Protein AF-A0A2G4J441-F1 (afdb_monomer_lite)

Foldseek 3Di:
DQDPLVDDDPD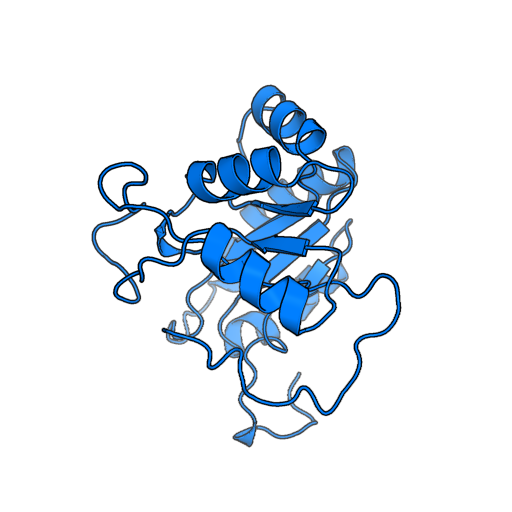AADPQAEDADDEADDDCVVQPWPDPPDPDDDDHHHLVRVVSVCVSNVHQAYEYEDDCRRPQPCPRVLVSLVVSAQVRYAYEGADFLPPDPVVVVVNVNSHYAYYEPDDDLPDPDDPCVLVVCLVRVQSRLVVSLVSVHEYEYDYHLVSLVVCVVVQVVRPHDYHYPPVSNDDCVVDPPRD

pLDDT: mean 94.72, std 6.45, range [50.72, 98.94]

Radius of gyration: 17.4 Å; chains: 1; bounding box: 47×40×41 Å

Sequence (191 aa):
MSFDLNEKVVFTAPANACDAHFHVFGPADKYPYGSDQLRYAPPLAPLSDYLQLAKHLGLTRYVFVQPSAYGRDNSCMLDAMREVGIKQSRGIVDIDEDAPDSLLAEMDKLGVRGVRINYSPIHPYEPGLAKKMQPRIERIAARCKELGWHLDFLLPGWLTTEMIPLMKTLPVPFSMAHMGMNLAKDGPDAP

Secondary structure (DSSP, 8-state):
----TTS--SSPPPTT-EEEEE--B--TTTS--S-SS-SS-PPPB-HHHHHHHHHHHT--EEEEE--GGGTT--HHHHHHHHHH-TTTEEEEE---TT--HHHHHHHHHTTEEEEEEE--TTPPP-TTHHHHHHHHHHHHHHHHHHHT-EEEEE--HHHHHHHHHHHTT-SS-EEEGGGGG--GGG-TT--

Structure (mmCIF, N/CA/C/O backbone):
data_AF-A0A2G4J441-F1
#
_entry.id   AF-A0A2G4J441-F1
#
loop_
_atom_site.group_PDB
_atom_site.id
_atom_site.type_symbol
_atom_site.label_atom_id
_atom_site.label_alt_id
_atom_site.label_comp_id
_atom_site.label_asym_id
_atom_site.label_entity_id
_atom_site.label_seq_id
_atom_site.pdbx_PDB_ins_code
_atom_site.Cartn_x
_atom_site.Cartn_y
_atom_site.Cartn_z
_atom_site.occupancy
_atom_site.B_iso_or_equiv
_atom_site.auth_seq_id
_atom_site.auth_comp_id
_atom_site.auth_asym_id
_atom_site.auth_atom_id
_atom_site.pdbx_PDB_model_num
ATOM 1 N N . MET A 1 1 ? -20.907 1.242 -3.535 1.00 50.72 1 MET A N 1
ATOM 2 C CA . MET A 1 1 ? -21.430 -0.143 -3.569 1.00 50.72 1 MET A CA 1
ATOM 3 C C . MET A 1 1 ? -22.046 -0.410 -2.210 1.00 50.72 1 MET A C 1
ATOM 5 O O . MET A 1 1 ? -21.358 -0.183 -1.228 1.00 50.72 1 MET A O 1
ATOM 9 N N . SER A 1 2 ? -23.315 -0.809 -2.131 1.00 58.84 2 SER A N 1
ATOM 10 C CA . SER A 1 2 ? -23.920 -1.259 -0.872 1.00 58.84 2 SER A CA 1
ATOM 11 C C . SER A 1 2 ? -23.731 -2.769 -0.763 1.00 58.84 2 SER A C 1
ATOM 13 O O . SER A 1 2 ? -24.208 -3.500 -1.630 1.00 58.84 2 SER A O 1
ATOM 15 N N . PHE A 1 3 ? -23.017 -3.233 0.258 1.00 71.38 3 PHE A N 1
ATOM 16 C CA . PHE A 1 3 ? -22.965 -4.655 0.592 1.00 71.38 3 PHE A CA 1
ATOM 17 C C . PHE A 1 3 ? -24.300 -5.053 1.230 1.00 71.38 3 PHE A C 1
ATOM 19 O O . PHE A 1 3 ? -24.814 -4.306 2.067 1.00 71.38 3 PHE A O 1
ATOM 26 N N . ASP A 1 4 ? -24.873 -6.196 0.845 1.00 81.44 4 ASP A N 1
ATOM 27 C CA . ASP A 1 4 ? -26.051 -6.717 1.539 1.00 81.44 4 ASP A CA 1
ATOM 28 C C . ASP A 1 4 ? -25.613 -7.357 2.857 1.00 81.44 4 ASP A C 1
ATOM 30 O O . ASP A 1 4 ? -25.261 -8.530 2.926 1.00 81.44 4 ASP A O 1
ATOM 34 N N . LEU A 1 5 ? -25.625 -6.562 3.926 1.00 84.94 5 LEU A N 1
ATOM 35 C CA . LEU A 1 5 ? -25.271 -7.022 5.270 1.00 84.94 5 LEU A CA 1
ATOM 36 C C . LEU A 1 5 ? -26.294 -8.017 5.857 1.00 84.94 5 LEU A C 1
ATOM 38 O O . LEU A 1 5 ? -26.085 -8.501 6.971 1.00 84.94 5 LEU A O 1
ATOM 42 N N . ASN A 1 6 ? -27.387 -8.319 5.141 1.00 86.44 6 ASN A N 1
ATOM 43 C CA . ASN A 1 6 ? -28.323 -9.384 5.500 1.00 86.44 6 ASN A CA 1
ATOM 44 C C . ASN A 1 6 ? -27.925 -10.743 4.909 1.00 86.44 6 ASN A C 1
ATOM 46 O O . ASN A 1 6 ? -28.481 -11.764 5.325 1.00 86.44 6 ASN A O 1
ATOM 50 N N . GLU A 1 7 ? -26.988 -10.781 3.956 1.00 88.38 7 GLU A N 1
ATOM 51 C CA . GLU A 1 7 ? -26.492 -12.039 3.414 1.00 88.38 7 GLU A CA 1
ATOM 52 C C . GLU A 1 7 ? -25.785 -12.839 4.515 1.00 88.38 7 GLU A C 1
ATOM 54 O O . GLU A 1 7 ? -25.049 -12.313 5.351 1.00 88.38 7 GLU A O 1
ATOM 59 N N . LYS A 1 8 ? -26.034 -14.148 4.564 1.00 87.00 8 LYS A N 1
ATOM 60 C CA . LYS A 1 8 ? -25.433 -14.996 5.588 1.00 87.00 8 LYS A CA 1
ATOM 61 C C . LYS A 1 8 ? -23.980 -15.293 5.228 1.00 87.00 8 LYS A C 1
ATOM 63 O O . LYS A 1 8 ? -23.717 -16.008 4.264 1.00 87.00 8 LYS A O 1
ATOM 68 N N . VAL A 1 9 ? -23.047 -14.880 6.083 1.00 88.88 9 VAL A N 1
ATOM 69 C CA . VAL A 1 9 ? -21.651 -15.325 6.003 1.00 88.88 9 VAL A CA 1
ATOM 70 C C . VAL A 1 9 ? -21.574 -16.833 6.262 1.00 88.88 9 VAL A C 1
ATOM 72 O O . VAL A 1 9 ? -21.849 -17.312 7.363 1.00 88.88 9 VAL A O 1
ATOM 75 N N . VAL A 1 10 ? -21.217 -17.598 5.229 1.00 92.44 10 VAL A N 1
ATOM 76 C CA . VAL A 1 10 ? -21.090 -19.066 5.303 1.00 92.44 10 VAL A CA 1
ATOM 77 C C . VAL A 1 10 ? -19.734 -19.528 5.842 1.00 92.44 10 VAL A C 1
ATOM 79 O O . VAL A 1 10 ? -19.619 -20.656 6.316 1.00 92.44 10 VAL A O 1
ATOM 82 N N . PHE A 1 11 ? -18.720 -18.659 5.795 1.00 92.12 11 PHE A N 1
ATOM 83 C CA . PHE A 1 11 ? -17.376 -18.916 6.306 1.00 92.12 11 PHE A CA 1
ATOM 84 C C . PHE A 1 11 ? -17.062 -17.991 7.482 1.00 92.12 11 PHE A C 1
ATOM 86 O O . PHE A 1 11 ? -16.882 -16.789 7.309 1.00 92.12 11 PHE A O 1
ATOM 93 N N . THR A 1 12 ? -16.957 -18.553 8.682 1.00 90.06 12 THR A N 1
ATOM 94 C CA . THR A 1 12 ? -16.556 -17.788 9.864 1.00 90.06 12 THR A CA 1
ATOM 95 C C . THR A 1 12 ? -15.059 -17.507 9.816 1.00 90.06 12 THR A C 1
ATOM 97 O O . THR A 1 12 ? -14.253 -18.437 9.885 1.00 90.06 12 THR A O 1
ATOM 100 N N . ALA A 1 13 ? -14.680 -16.230 9.742 1.00 94.75 13 ALA A N 1
ATOM 101 C CA . ALA A 1 13 ? -13.282 -15.841 9.835 1.00 94.75 13 ALA A CA 1
ATOM 102 C C . ALA A 1 13 ? -12.672 -16.309 11.173 1.00 94.75 13 ALA A C 1
ATOM 104 O O . ALA A 1 13 ? -13.327 -16.232 12.219 1.00 94.75 13 ALA A O 1
ATOM 105 N N . PRO A 1 14 ? -11.424 -16.809 11.173 1.00 96.38 14 PRO A N 1
ATOM 106 C CA . PRO A 1 14 ? -10.763 -17.217 12.405 1.00 96.38 14 PRO A CA 1
ATOM 107 C C . PRO A 1 14 ? -10.526 -16.014 13.327 1.00 96.38 14 PRO A C 1
ATOM 109 O O . PRO A 1 14 ? -10.440 -14.867 12.885 1.00 96.38 14 PRO A O 1
ATOM 112 N N . ALA A 1 15 ? -10.353 -16.280 14.623 1.00 95.69 15 ALA A N 1
ATOM 113 C CA . ALA A 1 15 ? -9.977 -15.240 15.575 1.00 95.69 15 ALA A CA 1
ATOM 114 C C . ALA A 1 15 ? -8.707 -14.505 15.109 1.00 95.69 15 ALA A C 1
ATOM 116 O O . ALA A 1 15 ? -7.744 -15.125 14.656 1.00 95.69 15 ALA A O 1
ATOM 117 N N . ASN A 1 16 ? -8.699 -13.179 15.257 1.00 95.56 16 ASN A N 1
ATOM 118 C CA . ASN A 1 16 ? -7.630 -12.295 14.785 1.00 95.56 16 ASN A CA 1
ATOM 119 C C . ASN A 1 16 ? -7.447 -12.262 13.254 1.00 95.56 16 ASN A C 1
ATOM 121 O O . ASN A 1 16 ? -6.352 -11.924 12.787 1.00 95.56 16 ASN A O 1
ATOM 125 N N . ALA A 1 17 ? -8.473 -12.589 12.460 1.00 98.00 17 ALA A N 1
ATOM 126 C CA . ALA A 1 17 ? -8.420 -12.449 11.008 1.00 98.00 17 ALA A CA 1
ATOM 127 C C . ALA A 1 17 ? -8.042 -11.019 10.588 1.00 98.00 17 ALA A C 1
ATOM 129 O O . ALA A 1 17 ? -8.461 -10.031 11.201 1.00 98.00 17 ALA A O 1
ATOM 130 N N . CYS A 1 18 ? -7.209 -10.933 9.552 1.00 98.31 18 CYS A N 1
ATOM 131 C CA . CYS A 1 18 ? -6.723 -9.680 8.998 1.00 98.31 18 CYS A CA 1
ATOM 132 C C . CYS A 1 18 ? -7.205 -9.546 7.562 1.00 98.31 18 CYS A C 1
ATOM 134 O O . CYS A 1 18 ? -6.937 -10.434 6.753 1.00 98.31 18 CYS A O 1
ATOM 136 N N . ASP A 1 19 ? -7.834 -8.423 7.243 1.00 98.38 19 ASP A N 1
ATOM 137 C CA . ASP A 1 19 ? -7.869 -7.960 5.866 1.00 98.38 19 ASP A CA 1
ATOM 138 C C . ASP A 1 19 ? -6.528 -7.295 5.566 1.00 98.38 19 ASP A C 1
ATOM 140 O O . ASP A 1 19 ? -6.147 -6.316 6.212 1.00 98.38 19 ASP A O 1
ATOM 144 N N . ALA A 1 20 ? -5.769 -7.881 4.649 1.00 98.25 20 ALA A N 1
ATOM 145 C CA . ALA A 1 20 ? -4.431 -7.418 4.318 1.00 98.25 20 ALA A CA 1
ATOM 146 C C . ALA A 1 20 ? -4.406 -6.449 3.123 1.00 98.25 20 ALA A C 1
ATOM 148 O O . ALA A 1 20 ? -3.320 -6.012 2.739 1.00 98.25 20 ALA A O 1
ATOM 149 N N . HIS A 1 21 ? -5.555 -6.138 2.508 1.00 98.44 21 HIS A N 1
ATOM 150 C CA . HIS A 1 21 ? -5.579 -5.268 1.338 1.00 98.44 21 HIS A CA 1
ATOM 151 C C . HIS A 1 21 ? -6.944 -4.620 1.094 1.00 98.44 21 HIS A C 1
ATOM 153 O O . HIS A 1 21 ? -7.820 -5.197 0.453 1.00 98.44 21 HIS A O 1
ATOM 159 N N . PHE A 1 22 ? -7.076 -3.356 1.485 1.00 98.19 22 PHE A N 1
ATOM 160 C CA . PHE A 1 22 ? -8.215 -2.528 1.101 1.00 98.19 22 PHE A CA 1
ATOM 161 C C . PHE A 1 22 ? -7.819 -1.054 0.984 1.00 98.19 22 PHE A C 1
ATOM 163 O O . PHE A 1 22 ? -6.723 -0.631 1.372 1.00 98.19 22 PHE A O 1
ATOM 170 N N . HIS A 1 23 ? -8.739 -0.270 0.431 1.00 97.88 23 HIS A N 1
ATOM 171 C CA . HIS A 1 23 ? -8.598 1.165 0.236 1.00 97.88 23 HIS A CA 1
ATOM 172 C C . HIS A 1 23 ? -9.785 1.881 0.873 1.00 97.88 23 HIS A C 1
ATOM 174 O O . HIS A 1 23 ? -10.906 1.373 0.854 1.00 97.88 23 HIS A O 1
ATOM 180 N N . VAL A 1 24 ? -9.539 3.083 1.379 1.00 97.81 24 VAL A N 1
ATOM 181 C CA . VAL A 1 24 ? -10.589 4.036 1.740 1.00 97.81 24 VAL A CA 1
ATOM 182 C C . VAL A 1 24 ? -10.569 5.182 0.743 1.00 97.81 24 VAL A C 1
ATOM 184 O O . VAL A 1 24 ? -9.503 5.589 0.280 1.00 97.81 24 VAL A O 1
ATOM 187 N N . PHE A 1 25 ? -11.749 5.692 0.417 1.00 97.44 25 PHE A N 1
ATOM 188 C CA . PHE A 1 25 ? -11.907 6.868 -0.423 1.00 97.44 25 PHE A CA 1
ATOM 189 C C . PHE A 1 25 ? -12.859 7.838 0.262 1.00 97.44 25 PHE A C 1
ATOM 191 O O . PHE A 1 25 ? -14.043 7.547 0.445 1.00 97.44 25 PHE A O 1
ATOM 198 N N . GLY A 1 26 ? -12.327 8.980 0.681 1.00 95.31 26 GLY A N 1
ATOM 199 C CA . GLY A 1 26 ? -13.110 10.015 1.336 1.00 95.31 26 GLY A CA 1
ATOM 200 C C . GLY A 1 26 ? -13.753 11.001 0.353 1.00 95.31 26 GLY A C 1
ATOM 201 O O . GLY A 1 26 ? -13.592 10.874 -0.864 1.00 95.31 26 GLY A O 1
ATOM 202 N N . PRO A 1 27 ? -14.476 12.002 0.881 1.00 94.25 27 PRO A N 1
ATOM 203 C CA . PRO A 1 27 ? -15.073 13.073 0.086 1.00 94.25 27 PRO A CA 1
ATOM 204 C C . PRO A 1 27 ? -14.027 13.827 -0.750 1.00 94.25 27 PRO A C 1
ATOM 206 O O . PRO A 1 27 ? -12.953 14.160 -0.246 1.00 94.25 27 PRO A O 1
ATOM 209 N N . ALA A 1 28 ? -14.336 14.093 -2.023 1.00 90.25 28 ALA A N 1
ATOM 210 C CA . ALA A 1 28 ? -13.393 14.688 -2.980 1.00 90.25 28 ALA A CA 1
ATOM 211 C C . ALA A 1 28 ? -13.019 16.149 -2.658 1.00 90.25 28 ALA A C 1
ATOM 213 O O . ALA A 1 28 ? -11.960 16.617 -3.061 1.00 90.25 28 ALA A O 1
ATOM 214 N N . ASP A 1 29 ? -13.871 16.861 -1.920 1.00 91.88 29 ASP A N 1
ATOM 215 C CA . ASP A 1 29 ? -13.617 18.210 -1.404 1.00 91.88 29 ASP A CA 1
ATOM 216 C C . ASP A 1 29 ? -12.602 18.225 -0.250 1.00 91.88 29 ASP A C 1
ATOM 218 O O . ASP A 1 29 ? -11.907 19.220 -0.054 1.00 91.88 29 ASP A O 1
ATOM 222 N N . LYS A 1 30 ? -12.490 17.118 0.495 1.00 95.81 30 LYS A N 1
ATOM 223 C CA . LYS A 1 30 ? -11.513 16.951 1.577 1.00 95.81 30 LYS A CA 1
ATOM 224 C C . LYS A 1 30 ? -10.211 16.303 1.103 1.00 95.81 30 LYS A C 1
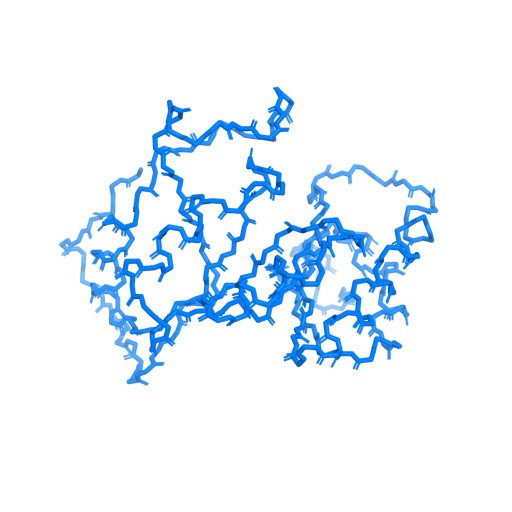ATOM 226 O O . LYS A 1 30 ? -9.143 16.674 1.582 1.00 95.81 30 LYS A O 1
ATOM 231 N N . TYR A 1 31 ? -10.302 15.330 0.200 1.00 95.75 31 TYR A N 1
ATOM 232 C CA . TYR A 1 31 ? -9.165 14.547 -0.282 1.00 95.75 31 TYR A CA 1
ATOM 233 C C . TYR A 1 31 ? -9.039 14.694 -1.802 1.00 95.75 31 TYR A C 1
ATOM 235 O O . TYR A 1 31 ? -9.657 13.919 -2.542 1.00 95.75 31 TYR A O 1
ATOM 243 N N . PRO A 1 32 ? -8.277 15.695 -2.282 1.00 91.69 32 PRO A N 1
ATOM 244 C CA . PRO A 1 32 ? -8.095 15.919 -3.707 1.00 91.69 32 PRO A CA 1
ATOM 245 C C . PRO A 1 32 ? -7.311 14.770 -4.345 1.00 91.69 32 PRO A C 1
ATOM 247 O O . PRO A 1 32 ? -6.472 14.121 -3.718 1.00 91.69 32 PRO A O 1
ATOM 250 N N . TYR A 1 33 ? -7.578 14.512 -5.620 1.00 91.94 33 TYR A N 1
ATOM 251 C CA . TYR A 1 33 ? -6.864 13.484 -6.362 1.00 91.94 33 TYR A CA 1
ATOM 252 C C . TYR A 1 33 ? -5.451 13.936 -6.739 1.00 91.94 33 TYR A C 1
ATOM 254 O O . TYR A 1 33 ? -5.201 15.114 -6.981 1.00 91.94 33 TYR A O 1
ATOM 262 N N . GLY A 1 34 ? -4.523 12.983 -6.829 1.00 87.25 34 GLY A N 1
ATOM 263 C CA . GLY A 1 34 ? -3.110 13.266 -7.101 1.00 87.25 34 GLY A CA 1
ATOM 264 C C . GLY A 1 34 ? -2.804 13.628 -8.559 1.00 87.25 34 GLY A C 1
ATOM 265 O O . GLY A 1 34 ? -1.676 14.003 -8.872 1.00 87.25 34 GLY A O 1
ATOM 266 N N . SER A 1 35 ? -3.769 13.470 -9.469 1.00 86.19 35 SER A N 1
ATOM 267 C CA . SER A 1 35 ? -3.645 13.804 -10.890 1.00 86.19 35 SER A CA 1
ATOM 268 C C . SER A 1 35 ? -5.021 13.926 -11.546 1.00 86.19 35 SER A C 1
ATOM 270 O O . SER A 1 35 ? -5.947 13.209 -11.168 1.00 86.19 35 SER A O 1
ATOM 272 N N . ASP A 1 36 ? -5.117 14.745 -12.595 1.00 79.19 36 ASP A N 1
ATOM 273 C CA . ASP A 1 36 ? -6.291 14.805 -13.477 1.00 79.19 36 ASP A CA 1
ATOM 274 C C . ASP A 1 36 ? -6.428 13.550 -14.364 1.00 79.19 36 ASP A C 1
ATOM 276 O O . ASP A 1 36 ? -7.509 13.238 -14.862 1.00 79.19 36 ASP A O 1
ATOM 280 N N . GLN A 1 37 ? -5.338 12.796 -14.563 1.00 81.19 37 GLN A N 1
ATOM 281 C CA . GLN A 1 37 ? -5.315 11.575 -15.377 1.00 81.19 37 GLN A CA 1
ATOM 282 C C . GLN A 1 37 ? -5.572 10.338 -14.513 1.00 81.19 37 GLN A C 1
ATOM 284 O O . GLN A 1 37 ? -4.680 9.535 -14.222 1.00 81.19 37 GLN A O 1
ATOM 289 N N . LEU A 1 38 ? -6.819 10.187 -14.080 1.00 83.06 38 LEU A N 1
ATOM 290 C CA . LEU A 1 38 ? -7.228 9.056 -13.256 1.00 83.06 38 LEU A CA 1
ATOM 291 C C . LEU A 1 38 ? -7.407 7.783 -14.083 1.00 83.06 38 LEU A C 1
ATOM 293 O O . LEU A 1 38 ? -8.000 7.789 -15.159 1.00 83.06 38 LEU A O 1
ATOM 297 N N . ARG A 1 39 ? -6.945 6.652 -13.534 1.00 82.62 39 ARG A N 1
ATOM 298 C CA . ARG A 1 39 ? -7.156 5.320 -14.133 1.00 82.62 39 ARG A CA 1
ATOM 299 C C . ARG A 1 39 ? -8.629 4.886 -14.096 1.00 82.62 39 ARG A C 1
ATOM 301 O O . ARG A 1 39 ? -9.033 4.036 -14.879 1.00 82.62 39 ARG A O 1
ATOM 308 N N . TYR A 1 40 ? -9.398 5.412 -13.146 1.00 83.81 40 TYR A N 1
ATOM 309 C CA . TYR A 1 40 ? -10.812 5.118 -12.906 1.00 83.81 40 TYR A CA 1
ATOM 310 C C . TYR A 1 40 ? -11.445 6.278 -12.132 1.00 83.81 40 TYR A C 1
ATOM 312 O O . TYR A 1 40 ? -10.727 7.041 -11.491 1.00 83.81 40 TYR A O 1
ATOM 320 N N . ALA A 1 41 ? -12.775 6.386 -12.149 1.00 87.06 41 ALA A N 1
ATOM 321 C CA . ALA A 1 41 ? -13.504 7.316 -11.287 1.00 87.06 41 ALA A CA 1
ATOM 322 C C . ALA A 1 41 ? -13.467 6.812 -9.828 1.00 87.06 41 ALA A C 1
ATOM 324 O O . ALA A 1 41 ? -14.042 5.750 -9.559 1.00 87.06 41 ALA A O 1
ATOM 325 N N . PRO A 1 42 ? -12.786 7.500 -8.888 1.00 90.00 42 PRO A N 1
ATOM 326 C CA . PRO A 1 42 ? -12.688 7.032 -7.511 1.00 90.00 42 PRO A CA 1
ATOM 327 C C . PRO A 1 42 ? -14.069 7.058 -6.841 1.00 90.00 42 PRO A C 1
ATOM 329 O O . PRO A 1 42 ? -14.764 8.073 -6.931 1.00 90.00 42 PRO A O 1
ATOM 332 N N . PRO A 1 43 ? -14.504 5.965 -6.191 1.00 92.00 43 PRO A N 1
ATOM 333 C CA . PRO A 1 43 ? -15.791 5.941 -5.508 1.00 92.00 43 PRO A CA 1
ATOM 334 C C . PRO A 1 43 ? -15.732 6.773 -4.221 1.00 92.00 43 PRO A C 1
ATOM 336 O O . PRO A 1 43 ? -14.657 7.005 -3.682 1.00 92.00 43 PRO A O 1
ATOM 339 N N . LEU A 1 44 ? -16.888 7.141 -3.666 1.00 93.81 44 LEU A N 1
ATOM 340 C CA . LEU A 1 44 ? -16.975 7.442 -2.236 1.00 93.81 44 LEU A CA 1
ATOM 341 C C . LEU A 1 44 ? -17.063 6.107 -1.483 1.00 93.81 44 LEU A C 1
ATOM 343 O O . LEU A 1 44 ? -18.008 5.344 -1.691 1.00 93.81 44 LEU A O 1
ATOM 347 N N . ALA A 1 45 ? -16.063 5.810 -0.656 1.00 95.62 45 ALA A N 1
ATOM 348 C CA . ALA A 1 45 ? -15.956 4.574 0.118 1.00 95.62 45 ALA A CA 1
ATOM 349 C C . ALA A 1 45 ? -15.335 4.884 1.494 1.00 95.62 45 ALA A C 1
ATOM 351 O O . ALA A 1 45 ? -14.136 4.659 1.708 1.00 95.62 45 ALA A O 1
ATOM 352 N N . PRO A 1 46 ? -16.119 5.474 2.413 1.00 95.62 46 PRO A N 1
ATOM 353 C CA . PRO A 1 46 ? -15.626 5.907 3.710 1.00 95.62 46 PRO A CA 1
ATOM 354 C C . PRO A 1 46 ? -15.277 4.712 4.604 1.00 95.62 46 PRO A C 1
ATOM 356 O O . PRO A 1 46 ? -15.824 3.616 4.467 1.00 95.62 46 PRO A O 1
ATOM 359 N N . LEU A 1 47 ? -14.402 4.948 5.586 1.00 97.56 47 LEU A N 1
ATOM 360 C CA . LEU A 1 47 ? -14.010 3.943 6.579 1.00 97.56 47 LEU A CA 1
ATOM 361 C C . LEU A 1 47 ? -15.221 3.315 7.291 1.00 97.56 47 LEU A C 1
ATOM 363 O O . LEU A 1 47 ? -15.223 2.113 7.546 1.00 97.56 47 LEU A O 1
ATOM 367 N N . SER A 1 48 ? -16.261 4.100 7.582 1.00 97.00 48 SER A N 1
ATOM 368 C CA . SER A 1 48 ? -17.482 3.630 8.249 1.00 97.00 48 SER A CA 1
ATOM 369 C C . SER A 1 48 ? -18.168 2.480 7.514 1.00 97.00 48 SER A C 1
ATOM 371 O O . SER A 1 48 ? -18.692 1.564 8.150 1.00 97.00 48 SER A O 1
ATOM 373 N N . ASP A 1 49 ? -18.168 2.511 6.183 1.00 95.81 49 ASP A N 1
ATOM 374 C CA . ASP A 1 49 ? -18.803 1.481 5.361 1.00 95.81 49 ASP A CA 1
ATOM 375 C C . ASP A 1 49 ? -17.960 0.208 5.394 1.00 95.81 49 ASP A C 1
ATOM 377 O O . ASP A 1 49 ? -18.479 -0.895 5.583 1.00 95.81 49 ASP A O 1
ATOM 381 N N . TYR A 1 50 ? -16.638 0.369 5.309 1.00 96.94 50 TYR A N 1
ATOM 382 C CA . TYR A 1 50 ? -15.701 -0.738 5.439 1.00 96.94 50 TYR A CA 1
ATOM 383 C C . TYR A 1 50 ? -15.783 -1.411 6.816 1.00 96.94 50 TYR A C 1
ATOM 385 O O . TYR A 1 50 ? -15.835 -2.633 6.889 1.00 96.94 50 TYR A O 1
ATOM 393 N N . LEU A 1 51 ? -15.853 -0.654 7.916 1.00 97.25 51 LEU A N 1
ATOM 394 C CA . LEU A 1 51 ? -15.926 -1.228 9.265 1.00 97.25 51 LEU A CA 1
ATOM 395 C C . LEU A 1 51 ? -17.216 -2.028 9.501 1.00 97.25 51 LEU A C 1
ATOM 397 O O . LEU A 1 51 ? -17.195 -3.020 10.232 1.00 97.25 51 LEU A O 1
ATOM 401 N N . GLN A 1 52 ? -18.328 -1.643 8.866 1.00 96.31 52 GLN A N 1
ATOM 402 C CA . GLN A 1 52 ? -19.562 -2.434 8.889 1.00 96.31 52 GLN A CA 1
ATOM 403 C C . GLN A 1 52 ? -19.373 -3.779 8.179 1.00 96.31 52 GLN A C 1
ATOM 405 O O . GLN A 1 52 ? -19.729 -4.819 8.740 1.00 96.31 52 GLN A O 1
ATOM 410 N N . LEU A 1 53 ? -18.751 -3.769 6.996 1.00 94.88 53 LEU A N 1
ATOM 411 C CA . LEU A 1 53 ? -18.411 -4.984 6.257 1.00 94.88 53 LEU A CA 1
ATOM 412 C C . LEU A 1 53 ? -17.423 -5.864 7.036 1.00 94.88 53 LEU A C 1
ATOM 414 O O . LEU A 1 53 ? -17.666 -7.053 7.218 1.00 94.88 53 LEU A O 1
ATOM 418 N N . ALA A 1 54 ? -16.335 -5.288 7.543 1.00 96.00 54 ALA A N 1
ATOM 419 C CA . ALA A 1 54 ? -15.325 -5.996 8.319 1.00 96.00 54 ALA A CA 1
ATOM 420 C C . ALA A 1 54 ? -15.930 -6.688 9.545 1.00 96.00 54 ALA A C 1
ATOM 422 O O . ALA A 1 54 ? -15.666 -7.867 9.783 1.00 96.00 54 ALA A O 1
ATOM 423 N N . LYS A 1 55 ? -16.801 -5.989 10.285 1.00 95.00 55 LYS A N 1
ATOM 424 C CA . LYS A 1 55 ? -17.534 -6.560 11.421 1.00 95.00 55 LYS A CA 1
ATOM 425 C C . LYS A 1 55 ? -18.425 -7.721 10.989 1.00 95.00 55 LYS A C 1
ATOM 427 O O . LYS A 1 55 ? -18.441 -8.746 11.664 1.00 95.00 55 LYS A O 1
ATOM 432 N N . HIS A 1 56 ? -19.157 -7.559 9.890 1.00 94.38 56 HIS A N 1
ATOM 433 C CA . HIS A 1 56 ? -20.018 -8.604 9.342 1.00 94.38 56 HIS A CA 1
ATOM 434 C C . HIS A 1 56 ? -19.212 -9.856 8.953 1.00 94.38 56 HIS A C 1
ATOM 436 O O . HIS A 1 56 ? -19.628 -10.970 9.255 1.00 94.38 56 HIS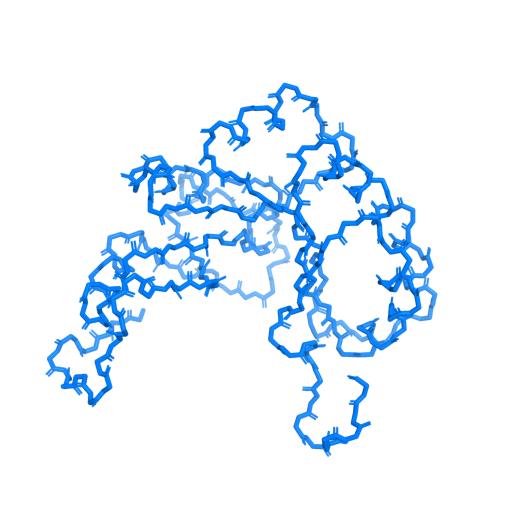 A O 1
ATOM 442 N N . LEU A 1 57 ? -18.017 -9.671 8.385 1.00 94.56 57 LEU A N 1
ATOM 443 C CA . LEU A 1 57 ? -17.095 -10.745 8.001 1.00 94.56 57 LEU A CA 1
ATOM 444 C C . LEU A 1 57 ? -16.252 -11.306 9.165 1.00 94.56 57 LEU A C 1
ATOM 446 O O . LEU A 1 57 ? -15.536 -12.286 8.977 1.00 94.56 57 LEU A O 1
ATOM 450 N N . GLY A 1 58 ? -16.308 -10.711 10.362 1.00 95.62 58 GLY A N 1
ATOM 451 C CA . GLY A 1 58 ? -15.507 -11.131 11.519 1.00 95.62 58 GLY A CA 1
ATOM 452 C C . GLY A 1 58 ? -14.019 -10.752 11.448 1.00 95.62 58 GLY A C 1
ATOM 453 O O . GLY A 1 58 ? -13.193 -11.376 12.115 1.00 95.62 58 GLY A O 1
ATOM 454 N N . LEU A 1 59 ? -13.659 -9.745 10.650 1.00 97.62 59 LEU A N 1
ATOM 455 C CA . LEU A 1 59 ? -12.293 -9.226 10.536 1.00 97.62 59 LEU A CA 1
ATOM 456 C C . LEU A 1 59 ? -11.993 -8.276 11.700 1.00 97.62 59 LEU A C 1
ATOM 458 O O . LEU A 1 59 ? -12.836 -7.468 12.085 1.00 97.62 59 LEU A O 1
ATOM 462 N N . THR A 1 60 ? -10.786 -8.360 12.265 1.00 97.62 60 THR A N 1
ATOM 463 C CA . THR A 1 60 ? -10.403 -7.554 13.442 1.00 97.62 60 THR A CA 1
ATOM 464 C C . THR A 1 60 ? -9.079 -6.814 13.277 1.00 97.62 60 THR A C 1
ATOM 466 O O . THR A 1 60 ? -8.661 -6.090 14.183 1.00 97.62 60 THR A O 1
ATOM 469 N N . ARG A 1 61 ? -8.372 -7.043 12.167 1.00 98.50 61 ARG A N 1
ATOM 470 C CA . ARG A 1 61 ? -7.103 -6.395 11.827 1.00 98.50 61 ARG A CA 1
ATOM 471 C C . ARG A 1 61 ? -7.121 -5.953 10.373 1.00 98.50 61 ARG A C 1
ATOM 473 O O . ARG A 1 61 ? -7.712 -6.627 9.533 1.00 98.50 61 ARG A O 1
ATOM 480 N N . TYR A 1 62 ? -6.461 -4.838 10.096 1.00 98.62 62 TYR A N 1
ATOM 481 C CA . TYR A 1 62 ? -6.623 -4.122 8.838 1.00 98.62 62 TYR A CA 1
ATOM 482 C C . TYR A 1 62 ? -5.274 -3.624 8.327 1.00 98.62 62 TYR A C 1
ATOM 484 O O . TYR A 1 62 ? -4.540 -2.955 9.057 1.00 98.62 62 TYR A O 1
ATOM 492 N N . VAL A 1 63 ? -4.954 -3.910 7.069 1.00 98.81 63 VAL A N 1
ATOM 493 C CA . VAL A 1 63 ? -3.842 -3.276 6.358 1.00 98.81 63 VAL A CA 1
ATOM 494 C C . VAL A 1 63 ? -4.419 -2.338 5.312 1.00 98.81 63 VAL A C 1
ATOM 496 O O . VAL A 1 63 ? -4.930 -2.761 4.276 1.00 98.81 63 VAL A O 1
ATOM 499 N N . PHE A 1 64 ? -4.338 -1.050 5.612 1.00 98.88 64 PHE A N 1
ATOM 500 C CA . PHE A 1 64 ? -4.704 -0.005 4.678 1.00 98.88 64 PHE A CA 1
ATOM 501 C C . PHE A 1 64 ? -3.619 0.120 3.611 1.00 98.88 64 PHE A C 1
ATOM 503 O O . PHE A 1 64 ? -2.430 0.139 3.934 1.00 98.88 64 PHE A O 1
ATOM 510 N N . VAL A 1 65 ? -4.017 0.239 2.349 1.00 98.75 65 VAL A N 1
ATOM 511 C CA . VAL A 1 65 ? -3.081 0.437 1.242 1.00 98.75 65 VAL A CA 1
ATOM 512 C C . VAL A 1 65 ? -3.432 1.724 0.513 1.00 98.75 65 VAL A C 1
ATOM 514 O O . VAL A 1 65 ? -4.592 1.945 0.169 1.00 98.75 65 VAL A O 1
ATOM 517 N N . GLN A 1 66 ? -2.434 2.559 0.237 1.00 98.19 66 GLN A N 1
ATOM 518 C CA . GLN A 1 66 ? -2.611 3.787 -0.527 1.00 98.19 66 GLN A CA 1
ATOM 519 C C . GLN A 1 66 ? -3.122 3.475 -1.951 1.00 98.19 66 GLN A C 1
ATOM 521 O O . GLN A 1 66 ? -2.469 2.722 -2.695 1.00 98.19 66 GLN A O 1
ATOM 526 N N . PRO A 1 67 ? -4.284 4.016 -2.371 1.00 95.88 67 PRO A N 1
ATOM 527 C CA . PRO A 1 67 ? -4.759 3.871 -3.740 1.00 95.88 67 PRO A CA 1
ATOM 528 C C . PRO A 1 67 ? -4.053 4.865 -4.672 1.00 95.88 67 PRO A C 1
ATOM 530 O O . PRO A 1 67 ? -3.744 5.993 -4.297 1.00 95.88 67 PRO A O 1
ATOM 533 N N . SER A 1 68 ? -3.873 4.491 -5.944 1.00 94.12 68 SER A N 1
ATOM 534 C CA . SER A 1 68 ? -3.222 5.362 -6.942 1.00 94.12 68 SER A CA 1
ATOM 535 C C . SER A 1 68 ? -3.943 6.692 -7.182 1.00 94.12 68 SER A C 1
ATOM 537 O O . SER A 1 68 ? -3.330 7.615 -7.703 1.00 94.12 68 SER A O 1
ATOM 539 N N . ALA A 1 69 ? -5.238 6.787 -6.855 1.00 94.56 69 ALA A N 1
ATOM 540 C CA . ALA A 1 69 ? -6.049 7.981 -7.094 1.00 94.56 69 ALA A CA 1
ATOM 541 C C . ALA A 1 69 ? -5.543 9.214 -6.330 1.00 94.56 69 ALA A C 1
ATOM 543 O O . ALA A 1 69 ? -5.626 10.325 -6.845 1.00 94.56 69 ALA A O 1
ATOM 544 N N . TYR A 1 70 ? -4.978 9.021 -5.137 1.00 95.75 70 TYR A N 1
ATOM 545 C CA . TYR A 1 70 ? -4.430 10.104 -4.313 1.00 95.75 70 TYR A CA 1
ATOM 546 C C . TYR A 1 70 ? -2.919 10.305 -4.528 1.00 95.75 70 TYR A C 1
ATOM 548 O O . TYR A 1 70 ? -2.300 11.160 -3.900 1.00 95.75 70 TYR A O 1
ATOM 556 N N . GLY A 1 71 ? -2.294 9.529 -5.423 1.00 93.75 71 GLY A N 1
ATOM 557 C CA . GLY A 1 71 ? -0.846 9.564 -5.626 1.00 93.75 71 GLY A CA 1
ATOM 558 C C . GLY A 1 71 ? -0.098 9.314 -4.314 1.00 93.75 71 GLY A C 1
ATOM 559 O O . GLY A 1 71 ? -0.318 8.296 -3.660 1.00 93.75 71 GLY A O 1
ATOM 560 N N . ARG A 1 72 ? 0.757 10.263 -3.924 1.00 95.25 72 ARG A N 1
ATOM 561 C CA . ARG A 1 72 ? 1.553 10.222 -2.684 1.00 95.25 72 ARG A CA 1
ATOM 562 C C . ARG A 1 72 ? 0.943 11.020 -1.532 1.00 95.25 72 ARG A C 1
ATOM 564 O O . ARG A 1 72 ? 1.531 11.089 -0.453 1.00 95.25 72 ARG A O 1
ATOM 571 N N . ASP A 1 73 ? -0.237 11.606 -1.726 1.00 96.75 73 ASP A N 1
ATOM 572 C CA . ASP A 1 73 ? -1.001 12.153 -0.611 1.00 96.75 73 ASP A CA 1
ATOM 573 C C . ASP A 1 73 ? -1.680 11.000 0.139 1.00 96.75 73 ASP A C 1
ATOM 575 O O . ASP A 1 73 ? -2.709 10.462 -0.270 1.00 96.75 73 ASP A O 1
ATOM 579 N N . ASN A 1 74 ? -1.063 10.593 1.245 1.00 98.44 74 ASN A N 1
ATOM 580 C CA . ASN A 1 74 ? -1.537 9.487 2.072 1.00 98.44 74 ASN A CA 1
ATOM 581 C C . ASN A 1 74 ? -2.583 9.930 3.116 1.00 98.44 74 ASN A C 1
ATOM 583 O O . ASN A 1 74 ? -2.974 9.121 3.958 1.00 98.44 74 ASN A O 1
ATOM 587 N N . SER A 1 75 ? -3.021 11.196 3.117 1.00 98.06 75 SER A N 1
ATOM 588 C CA . SER A 1 75 ? -3.851 11.779 4.186 1.00 98.06 75 SER A CA 1
ATOM 589 C C . SER A 1 75 ? -5.156 11.021 4.425 1.00 98.06 75 SER A C 1
ATOM 591 O O . SER A 1 75 ? -5.460 10.700 5.571 1.00 98.06 75 SER A O 1
ATOM 593 N N . CYS A 1 76 ? -5.890 10.651 3.369 1.00 98.38 76 CYS A N 1
ATOM 594 C CA . CYS A 1 76 ? -7.147 9.903 3.497 1.00 98.38 76 CYS A CA 1
ATOM 595 C C . CYS A 1 76 ? -6.953 8.574 4.242 1.00 98.38 76 CYS A C 1
ATOM 597 O O . CYS A 1 76 ? -7.698 8.251 5.170 1.00 98.38 76 CYS A O 1
ATOM 599 N N . MET A 1 77 ? -5.907 7.832 3.874 1.00 98.44 77 MET A N 1
ATOM 600 C CA . MET A 1 77 ? -5.554 6.574 4.518 1.00 98.44 77 MET A CA 1
ATOM 601 C C . MET A 1 77 ? -5.093 6.785 5.966 1.00 98.44 77 MET A C 1
ATOM 603 O O . MET A 1 77 ? -5.529 6.069 6.866 1.00 98.44 77 MET A O 1
ATOM 607 N N . LEU A 1 78 ? -4.212 7.760 6.199 1.00 98.69 78 LEU A N 1
ATOM 608 C CA . LEU A 1 78 ? -3.638 8.023 7.519 1.00 98.69 78 LEU A CA 1
ATOM 609 C C . LEU A 1 78 ? -4.688 8.534 8.514 1.00 98.69 78 LEU A C 1
ATOM 611 O O . LEU A 1 78 ? -4.649 8.142 9.680 1.00 98.69 78 LEU A O 1
ATOM 615 N N . ASP A 1 79 ? -5.646 9.348 8.072 1.00 98.62 79 ASP A N 1
ATOM 616 C CA . ASP A 1 79 ? -6.785 9.781 8.887 1.00 98.62 79 ASP A CA 1
ATOM 617 C C . ASP A 1 79 ? -7.639 8.584 9.320 1.00 98.62 79 ASP A C 1
ATOM 619 O O . ASP A 1 79 ? -7.934 8.426 10.506 1.00 98.62 79 ASP A O 1
ATOM 623 N N . ALA A 1 80 ? -7.965 7.687 8.384 1.00 98.50 80 ALA A N 1
ATOM 624 C CA . ALA A 1 80 ? -8.705 6.465 8.689 1.00 98.50 80 ALA A CA 1
ATOM 625 C C . ALA A 1 80 ? -7.926 5.546 9.652 1.00 98.50 80 ALA A C 1
ATOM 627 O O . ALA A 1 80 ? -8.489 4.979 10.590 1.00 98.50 80 ALA A O 1
ATOM 628 N N . MET A 1 81 ? -6.604 5.440 9.484 1.00 98.62 81 MET A N 1
ATOM 629 C CA . MET A 1 81 ? -5.750 4.690 10.408 1.00 98.62 81 MET A CA 1
ATOM 630 C C . MET A 1 81 ? -5.740 5.287 11.820 1.00 98.62 81 MET A C 1
ATOM 632 O O . MET A 1 81 ? -5.703 4.520 12.784 1.00 98.62 81 MET A O 1
ATOM 636 N N . ARG A 1 82 ? -5.782 6.621 11.963 1.00 98.50 82 ARG A N 1
ATOM 637 C CA . ARG A 1 82 ? -5.880 7.292 13.273 1.00 98.50 82 ARG A CA 1
ATOM 638 C C . ARG A 1 82 ? -7.188 6.964 13.979 1.00 98.50 82 ARG A C 1
ATOM 640 O O . ARG A 1 82 ? -7.159 6.733 15.184 1.00 98.50 82 ARG A O 1
ATOM 647 N N . GLU A 1 83 ? -8.295 6.926 13.242 1.00 98.19 83 GLU A N 1
ATOM 648 C CA . GLU A 1 83 ? -9.613 6.582 13.784 1.00 98.19 83 GLU A CA 1
ATOM 649 C C . GLU A 1 83 ? -9.654 5.138 14.308 1.00 98.19 83 GLU A C 1
ATOM 651 O O . GLU A 1 83 ? -10.139 4.890 15.410 1.00 98.19 83 GLU A O 1
ATOM 656 N N . VAL A 1 84 ? -9.077 4.189 13.563 1.00 98.19 84 VAL A N 1
ATOM 657 C CA . VAL A 1 84 ? -9.014 2.773 13.969 1.00 98.19 84 VAL A CA 1
ATOM 658 C C . VAL A 1 84 ? -7.996 2.523 15.090 1.00 98.19 84 VAL A C 1
ATOM 660 O O . VAL A 1 84 ? -8.227 1.727 16.002 1.00 98.19 84 VAL A O 1
ATOM 663 N N . GLY A 1 85 ? -6.845 3.188 15.024 1.00 98.12 85 GLY A N 1
ATOM 664 C CA . GLY A 1 85 ? -5.758 3.058 15.984 1.00 98.12 85 GLY A CA 1
ATOM 665 C C . GLY A 1 85 ? -4.804 1.882 15.732 1.00 98.12 85 GLY A C 1
ATOM 666 O O . GLY A 1 85 ? -5.163 0.786 15.292 1.00 98.12 85 GLY A O 1
ATOM 667 N N . ILE A 1 86 ? -3.546 2.089 16.130 1.00 97.75 86 ILE A N 1
ATOM 668 C CA . ILE A 1 86 ? -2.397 1.213 15.839 1.00 97.75 86 ILE A CA 1
ATOM 669 C C . ILE A 1 86 ? -2.469 -0.195 16.447 1.00 97.75 86 ILE A C 1
ATOM 671 O O . ILE A 1 86 ? -1.587 -1.018 16.215 1.00 97.75 86 ILE A O 1
ATOM 675 N N . LYS A 1 87 ? -3.466 -0.498 17.281 1.00 97.56 87 LYS A N 1
ATOM 676 C CA . LYS A 1 87 ? -3.649 -1.860 17.805 1.00 97.56 87 LYS A CA 1
ATOM 677 C C . LYS A 1 87 ? -4.246 -2.792 16.752 1.00 97.56 87 LYS A C 1
ATOM 679 O O . LYS A 1 87 ? -3.956 -3.982 16.778 1.00 97.56 87 LYS A O 1
ATOM 684 N N . GLN A 1 88 ? -5.061 -2.250 15.848 1.00 97.69 88 GLN A N 1
ATOM 685 C CA . GLN A 1 88 ? -5.811 -3.018 14.855 1.00 97.69 88 GLN A CA 1
ATOM 686 C C . GLN A 1 88 ? -5.353 -2.734 13.422 1.00 97.69 88 GLN A C 1
ATOM 688 O O . GLN A 1 88 ? -5.549 -3.585 12.558 1.00 97.69 88 GLN A O 1
ATOM 693 N N . SER A 1 89 ? -4.716 -1.587 13.161 1.00 98.19 89 SER A N 1
ATOM 694 C CA . SER A 1 89 ? -4.345 -1.179 11.805 1.00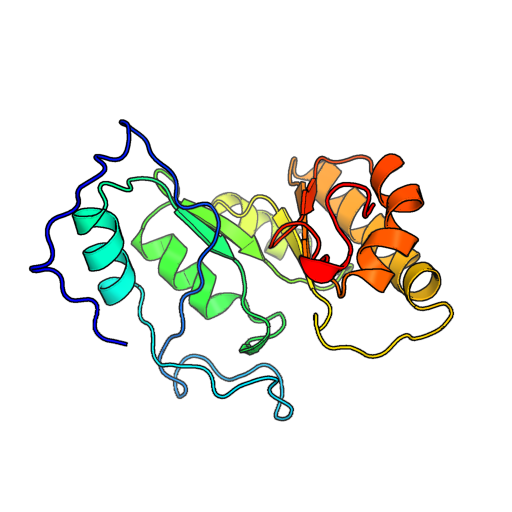 98.19 89 SER A CA 1
ATOM 695 C C . SER A 1 89 ? -2.839 -1.131 11.542 1.00 98.19 89 SER A C 1
ATOM 697 O O . SER A 1 89 ? -2.023 -0.821 12.416 1.00 98.19 89 SER A O 1
ATOM 699 N N . ARG A 1 90 ? -2.470 -1.422 10.294 1.00 98.81 90 ARG A N 1
ATOM 700 C CA . ARG A 1 90 ? -1.184 -1.089 9.668 1.00 98.81 90 ARG A CA 1
ATOM 701 C C . ARG A 1 90 ? -1.434 -0.403 8.328 1.00 98.81 90 ARG A C 1
ATOM 703 O O . ARG A 1 90 ? -2.534 -0.498 7.792 1.00 98.81 90 ARG A O 1
ATOM 710 N N . GLY A 1 91 ? -0.422 0.285 7.809 1.00 98.81 91 GLY A N 1
ATOM 711 C CA . GLY A 1 91 ? -0.519 1.025 6.548 1.00 98.81 91 GLY A CA 1
ATOM 712 C C . GLY A 1 91 ? 0.610 0.717 5.574 1.00 98.81 91 GLY A C 1
ATOM 713 O O . GLY A 1 91 ? 1.747 0.491 5.999 1.00 98.81 91 GLY A O 1
ATOM 714 N N . ILE A 1 92 ? 0.288 0.769 4.284 1.00 98.94 92 ILE A N 1
ATOM 715 C CA . ILE A 1 92 ? 1.222 0.762 3.158 1.00 98.94 92 ILE A CA 1
ATOM 716 C C . ILE A 1 92 ? 1.054 2.078 2.399 1.00 98.94 92 ILE A C 1
ATOM 718 O O . ILE A 1 92 ? 0.019 2.307 1.771 1.00 98.94 92 ILE A O 1
ATOM 722 N N . VAL A 1 93 ? 2.061 2.944 2.476 1.00 98.81 93 VAL A N 1
ATOM 723 C CA . VAL A 1 93 ? 2.045 4.291 1.875 1.00 98.81 93 VAL A CA 1
ATOM 724 C C . VAL A 1 93 ? 2.637 4.292 0.466 1.00 98.81 93 VAL A C 1
ATOM 726 O O . VAL A 1 93 ? 3.371 3.378 0.108 1.00 98.81 93 VAL A O 1
ATOM 729 N N . ASP A 1 94 ? 2.387 5.333 -0.325 1.00 97.81 94 ASP A N 1
ATOM 730 C CA . ASP A 1 94 ? 3.240 5.686 -1.475 1.00 97.81 94 ASP A CA 1
ATOM 731 C C . ASP A 1 94 ? 3.985 6.980 -1.144 1.00 97.81 94 ASP A C 1
ATOM 733 O O . ASP A 1 94 ? 3.379 7.947 -0.684 1.00 97.81 94 ASP A O 1
ATOM 737 N N . ILE A 1 95 ? 5.301 6.990 -1.339 1.00 97.81 95 ILE A N 1
ATOM 738 C CA . ILE A 1 95 ? 6.179 8.111 -0.998 1.00 97.81 95 ILE A CA 1
ATOM 739 C C . ILE A 1 95 ? 7.239 8.321 -2.080 1.00 97.81 95 ILE A C 1
ATOM 741 O O . ILE A 1 95 ? 7.545 7.426 -2.882 1.00 97.81 95 ILE A O 1
ATOM 745 N N . ASP A 1 96 ? 7.817 9.516 -2.083 1.00 96.38 96 ASP A N 1
ATOM 746 C CA . ASP A 1 96 ? 9.046 9.801 -2.810 1.00 96.38 96 ASP A CA 1
ATOM 747 C C . ASP A 1 96 ? 10.246 9.184 -2.077 1.00 96.38 96 ASP A C 1
ATOM 749 O O . ASP A 1 96 ? 10.287 9.096 -0.848 1.00 96.38 96 ASP A O 1
ATOM 753 N N . GLU A 1 97 ? 11.243 8.731 -2.832 1.00 96.00 97 GLU A N 1
ATOM 754 C CA . GLU A 1 97 ? 12.458 8.103 -2.299 1.00 96.00 97 GLU A CA 1
ATOM 755 C C . GLU A 1 97 ? 13.339 9.046 -1.452 1.00 96.00 97 GLU A C 1
ATOM 757 O O . GLU A 1 97 ? 14.233 8.595 -0.725 1.00 96.00 97 GLU A O 1
ATOM 762 N N . ASP A 1 98 ? 13.091 10.351 -1.539 1.00 96.25 98 ASP A N 1
ATOM 763 C CA . ASP A 1 98 ? 13.718 11.420 -0.770 1.00 96.25 98 ASP A CA 1
ATOM 764 C C . ASP A 1 98 ? 12.795 12.018 0.306 1.00 96.25 98 ASP A C 1
ATOM 766 O O . ASP A 1 98 ? 13.155 13.028 0.913 1.00 96.25 98 ASP A O 1
ATOM 770 N N . ALA A 1 99 ? 11.662 11.366 0.612 1.00 97.69 99 ALA A N 1
ATOM 771 C CA . ALA A 1 99 ? 10.778 11.767 1.703 1.00 97.69 99 ALA A CA 1
ATOM 772 C C . ALA A 1 99 ? 11.575 12.018 3.008 1.00 97.69 99 ALA A C 1
ATOM 774 O O . ALA A 1 99 ? 12.438 11.196 3.363 1.00 97.69 99 ALA A O 1
ATOM 775 N N . PRO A 1 100 ? 11.311 13.125 3.736 1.00 98.12 100 PRO A N 1
ATOM 776 C CA . PRO A 1 100 ? 12.050 13.468 4.951 1.00 98.12 100 PRO A CA 1
ATOM 777 C C . PRO A 1 100 ? 11.938 12.398 6.041 1.00 98.12 100 PRO A C 1
ATOM 779 O O . PRO A 1 100 ? 10.863 11.844 6.263 1.00 98.12 100 PRO A O 1
ATOM 782 N N . ASP A 1 101 ? 13.018 12.162 6.791 1.00 98.38 101 ASP A N 1
ATOM 783 C CA . ASP A 1 101 ? 13.024 11.200 7.908 1.00 98.38 101 ASP A CA 1
ATOM 784 C C . ASP A 1 101 ? 11.958 11.508 8.965 1.00 98.38 101 ASP A C 1
ATOM 786 O O . ASP A 1 101 ? 11.361 10.592 9.531 1.00 98.38 101 ASP A O 1
ATOM 790 N N . SER A 1 102 ? 11.676 12.791 9.214 1.00 98.31 102 SER A N 1
ATOM 791 C CA . SER A 1 102 ? 10.625 13.210 10.146 1.00 98.31 102 SER A CA 1
ATOM 792 C C . SER A 1 102 ? 9.246 12.714 9.713 1.00 98.31 102 SER A C 1
ATOM 794 O O . SER A 1 102 ? 8.503 12.193 10.543 1.00 98.31 102 SER A O 1
ATOM 796 N N . LEU A 1 103 ? 8.934 12.798 8.417 1.00 98.19 103 LEU A N 1
ATOM 797 C CA . LEU A 1 103 ? 7.680 12.301 7.857 1.00 98.19 103 LEU A CA 1
ATOM 798 C C . LEU A 1 103 ? 7.582 10.777 8.003 1.00 98.19 103 LEU A C 1
ATOM 800 O O . LEU A 1 103 ? 6.543 10.261 8.414 1.00 98.19 103 LEU A O 1
ATOM 804 N N . LEU A 1 104 ? 8.670 10.052 7.725 1.00 98.62 104 LEU A N 1
ATOM 805 C CA . LEU A 1 104 ? 8.695 8.595 7.883 1.00 98.62 104 LEU A CA 1
ATOM 806 C C . LEU A 1 104 ? 8.533 8.178 9.349 1.00 98.62 104 LEU A C 1
ATOM 808 O O . LEU A 1 104 ? 7.783 7.249 9.644 1.00 98.62 104 LEU A O 1
ATOM 812 N N . ALA A 1 105 ? 9.168 8.894 10.278 1.00 98.50 105 ALA A N 1
ATOM 813 C CA . ALA A 1 105 ? 9.024 8.651 11.710 1.00 98.50 105 ALA A CA 1
ATOM 814 C C . ALA A 1 105 ? 7.599 8.941 12.214 1.00 98.50 105 ALA A C 1
ATOM 816 O O . ALA A 1 105 ? 7.095 8.242 13.095 1.00 98.50 105 ALA A O 1
ATOM 817 N N . GLU A 1 106 ? 6.927 9.959 11.672 1.00 98.38 106 GLU A N 1
ATOM 818 C CA . GLU A 1 106 ? 5.514 10.225 11.954 1.00 98.38 106 GLU A CA 1
ATOM 819 C C . GLU A 1 106 ? 4.614 9.101 11.434 1.00 98.38 106 GLU A C 1
ATOM 821 O O . GLU A 1 106 ? 3.771 8.595 12.178 1.00 98.38 106 GLU A O 1
ATOM 826 N N . MET A 1 107 ? 4.827 8.658 10.194 1.00 98.69 107 MET A N 1
ATOM 827 C CA . MET A 1 107 ? 4.109 7.528 9.600 1.00 98.69 107 MET A CA 1
ATOM 828 C C . MET A 1 107 ? 4.339 6.223 10.381 1.00 98.69 107 MET A C 1
ATOM 830 O O . MET A 1 107 ? 3.390 5.470 10.615 1.00 98.69 107 MET A O 1
ATOM 834 N N . ASP A 1 108 ? 5.561 5.968 10.860 1.00 98.81 108 ASP A N 1
ATOM 835 C CA . ASP A 1 108 ? 5.874 4.773 11.653 1.00 98.81 108 ASP A CA 1
ATOM 836 C C . ASP A 1 108 ? 5.089 4.732 12.968 1.00 98.81 108 ASP A C 1
ATOM 838 O O . ASP A 1 108 ? 4.483 3.703 13.301 1.00 98.81 108 ASP A O 1
ATOM 842 N N . LYS A 1 109 ? 5.015 5.871 13.672 1.00 98.38 109 LYS A N 1
ATOM 843 C CA . LYS A 1 109 ? 4.220 6.027 14.903 1.00 98.38 109 LYS A CA 1
ATOM 844 C C . LYS A 1 109 ? 2.729 5.790 14.668 1.00 98.38 109 LYS A C 1
ATOM 846 O O . LYS A 1 109 ? 2.036 5.355 15.585 1.00 98.38 109 LYS A O 1
ATOM 851 N N . LEU A 1 110 ? 2.240 6.041 13.453 1.00 98.38 110 LEU A N 1
ATOM 852 C CA . LEU A 1 110 ? 0.859 5.765 13.045 1.00 98.38 110 LEU A CA 1
ATOM 853 C C . LEU A 1 110 ? 0.623 4.320 12.608 1.00 98.38 110 LEU A C 1
ATOM 855 O O . LEU A 1 110 ? -0.512 3.955 12.317 1.00 98.38 110 LEU A O 1
ATOM 859 N N . GLY A 1 111 ? 1.657 3.479 12.592 1.00 98.69 111 GLY A N 1
ATOM 860 C CA . GLY A 1 111 ? 1.535 2.071 12.230 1.00 98.69 111 GLY A CA 1
ATOM 861 C C . GLY A 1 111 ? 1.787 1.774 10.751 1.00 98.69 111 GLY A C 1
ATOM 862 O O . GLY A 1 111 ? 1.498 0.661 10.313 1.00 98.69 111 GLY A O 1
ATOM 863 N N . VAL A 1 112 ? 2.327 2.708 9.963 1.00 98.88 112 VAL A N 1
ATOM 864 C CA . VAL A 1 112 ? 2.793 2.392 8.601 1.00 98.88 112 VAL A CA 1
ATOM 865 C C . VAL A 1 112 ? 3.946 1.398 8.684 1.00 98.88 112 VAL A C 1
ATOM 867 O O . VAL A 1 112 ? 4.813 1.534 9.541 1.00 98.88 112 VAL A O 1
ATOM 870 N N . ARG A 1 113 ? 3.937 0.356 7.849 1.00 98.81 113 ARG A N 1
ATOM 871 C CA . ARG A 1 113 ? 4.966 -0.700 7.849 1.00 98.81 113 ARG A CA 1
ATOM 872 C C . ARG A 1 113 ? 5.453 -1.077 6.459 1.00 98.81 113 ARG A C 1
ATOM 874 O O . ARG A 1 113 ? 6.134 -2.092 6.315 1.00 98.81 113 ARG A O 1
ATOM 881 N N . GLY A 1 114 ? 5.122 -0.291 5.443 1.00 98.75 114 GLY A N 1
ATOM 882 C CA . GLY A 1 114 ? 5.619 -0.539 4.103 1.00 98.75 114 GLY A CA 1
ATOM 883 C C . GLY A 1 114 ? 5.325 0.567 3.112 1.00 98.75 114 GLY A C 1
ATOM 884 O O . GLY A 1 114 ? 4.530 1.469 3.379 1.00 98.75 114 GLY A O 1
ATOM 885 N N . VAL A 1 115 ? 5.988 0.463 1.964 1.00 98.88 115 VAL A N 1
ATOM 886 C CA . VAL A 1 115 ? 5.839 1.377 0.831 1.00 98.88 115 VAL A CA 1
ATOM 887 C C . VAL A 1 115 ? 5.384 0.599 -0.395 1.00 98.88 115 VAL A C 1
ATOM 889 O O . VAL A 1 115 ? 5.957 -0.440 -0.725 1.00 98.88 115 VAL A O 1
ATOM 892 N N . ARG A 1 116 ? 4.376 1.113 -1.098 1.00 98.62 116 ARG A N 1
ATOM 893 C CA . ARG A 1 116 ? 3.887 0.542 -2.345 1.00 98.62 116 ARG A CA 1
ATOM 894 C C . ARG A 1 116 ? 4.723 1.022 -3.526 1.00 98.62 116 ARG A C 1
ATOM 896 O O . ARG A 1 116 ? 4.774 2.210 -3.832 1.00 98.62 116 ARG A O 1
ATOM 903 N N . ILE A 1 117 ? 5.316 0.086 -4.252 1.00 97.88 117 ILE A N 1
ATOM 904 C CA . ILE A 1 117 ? 5.834 0.304 -5.599 1.00 97.88 117 ILE A CA 1
ATOM 905 C C . ILE A 1 117 ? 4.675 0.070 -6.568 1.00 97.88 117 ILE A C 1
ATOM 907 O O . ILE A 1 117 ? 4.363 -1.060 -6.943 1.00 97.88 117 ILE A O 1
ATOM 911 N N . ASN A 1 118 ? 3.996 1.160 -6.923 1.00 94.06 118 ASN A N 1
ATOM 912 C CA . ASN A 1 118 ? 2.785 1.139 -7.735 1.00 94.06 118 ASN A CA 1
ATOM 913 C C . ASN A 1 118 ? 3.069 1.537 -9.186 1.00 94.06 118 ASN A C 1
ATOM 915 O O . ASN A 1 118 ? 3.522 2.647 -9.466 1.00 94.06 118 ASN A O 1
ATOM 919 N N . TYR A 1 119 ? 2.720 0.654 -10.111 1.00 94.88 119 TYR A N 1
ATOM 920 C CA . TYR A 1 119 ? 2.678 0.912 -11.539 1.00 94.88 119 TYR A CA 1
ATOM 921 C C . TYR A 1 119 ? 1.353 0.402 -12.116 1.00 94.88 119 TYR A C 1
ATOM 923 O O . TYR A 1 119 ? 0.764 -0.547 -11.603 1.00 94.88 119 TYR A O 1
ATOM 931 N N . SER A 1 120 ? 0.832 1.063 -13.156 1.00 92.88 120 SER A N 1
ATOM 932 C CA . SER A 1 120 ? -0.477 0.706 -13.717 1.00 92.88 120 SER A CA 1
ATOM 933 C C . SER A 1 120 ? -0.496 -0.750 -14.196 1.00 92.88 120 SER A C 1
ATOM 935 O O . SER A 1 120 ? 0.292 -1.084 -15.080 1.00 92.88 120 SER A O 1
ATOM 937 N N . PRO A 1 121 ? -1.401 -1.611 -13.687 1.00 91.62 121 PRO A N 1
ATOM 938 C CA . PRO A 1 121 ? -1.465 -3.013 -14.106 1.00 91.62 121 PRO A CA 1
ATOM 939 C C . PRO A 1 121 ? -1.830 -3.223 -15.577 1.00 91.62 121 PRO A C 1
ATOM 941 O O . PRO A 1 121 ? -1.630 -4.305 -16.115 1.00 91.62 121 PRO A O 1
ATOM 944 N N . ILE A 1 122 ? -2.374 -2.188 -16.219 1.00 91.00 122 ILE A N 1
ATOM 945 C CA . ILE A 1 122 ? -2.736 -2.174 -17.640 1.00 91.00 122 ILE A CA 1
ATOM 946 C C . ILE A 1 122 ? -1.712 -1.416 -18.496 1.00 91.00 122 ILE A C 1
ATOM 948 O O . ILE A 1 122 ? -1.995 -1.110 -19.652 1.00 91.00 122 ILE A O 1
ATOM 952 N N . HIS A 1 123 ? -0.549 -1.055 -17.939 1.00 93.62 123 HIS A N 1
ATOM 953 C CA . HIS A 1 123 ? 0.493 -0.392 -18.720 1.00 93.62 123 HIS A CA 1
ATOM 954 C C . HIS A 1 123 ? 1.002 -1.327 -19.825 1.00 93.62 123 HIS A C 1
ATOM 956 O O . HIS A 1 123 ? 1.366 -2.472 -19.518 1.00 93.62 123 HIS A O 1
ATOM 962 N N . PRO A 1 124 ? 1.040 -0.872 -21.094 1.00 94.81 124 PRO A N 1
ATOM 963 C CA . PRO A 1 124 ? 1.617 -1.655 -22.175 1.00 94.81 124 PRO A CA 1
ATOM 964 C C . PRO A 1 124 ? 3.100 -1.924 -21.920 1.00 94.81 124 PRO A C 1
ATOM 966 O O . PRO A 1 124 ? 3.755 -1.214 -21.161 1.00 94.81 124 PRO A O 1
ATOM 969 N N . TYR A 1 125 ? 3.626 -2.956 -22.575 1.00 96.50 125 TYR A N 1
ATOM 970 C CA . TYR A 1 125 ? 5.043 -3.289 -22.492 1.00 96.50 125 TYR A CA 1
ATOM 971 C C . TYR A 1 125 ? 5.925 -2.078 -22.831 1.00 96.50 125 TYR A C 1
ATOM 973 O O . TYR A 1 125 ? 5.772 -1.472 -23.893 1.00 96.50 125 TYR A O 1
ATOM 981 N N . GLU A 1 126 ? 6.860 -1.755 -21.939 1.00 97.31 126 GLU A N 1
ATOM 982 C CA . GLU A 1 126 ? 7.829 -0.672 -22.111 1.00 97.31 126 GLU A CA 1
ATOM 983 C C . GLU A 1 126 ? 9.247 -1.225 -21.898 1.00 97.31 126 GLU A C 1
ATOM 985 O O . GLU A 1 126 ? 9.642 -1.489 -20.756 1.00 97.31 126 GLU A O 1
ATOM 990 N N . PRO A 1 127 ? 10.038 -1.389 -22.977 1.00 97.19 127 PRO A N 1
ATOM 991 C CA . PRO A 1 127 ? 11.403 -1.882 -22.875 1.00 97.19 127 PRO A CA 1
ATOM 992 C C . PRO A 1 127 ? 12.250 -1.041 -21.914 1.00 97.19 127 PRO A C 1
ATOM 994 O O . PRO A 1 127 ? 12.358 0.178 -22.050 1.00 97.19 127 PRO A O 1
ATOM 997 N N . GLY A 1 128 ? 12.902 -1.702 -20.957 1.00 97.38 128 GLY A N 1
ATOM 998 C CA . GLY A 1 128 ? 13.816 -1.052 -20.016 1.00 97.38 128 GLY A CA 1
ATOM 999 C C . GLY A 1 128 ? 13.145 -0.366 -18.822 1.00 97.38 128 GLY A C 1
ATOM 1000 O O . GLY A 1 128 ? 13.863 0.194 -17.988 1.00 97.38 128 GLY A O 1
ATOM 1001 N N . LEU A 1 129 ? 11.816 -0.444 -18.679 1.00 98.00 129 LEU A N 1
ATOM 1002 C CA . LEU A 1 129 ? 11.108 0.141 -17.537 1.00 98.00 129 LEU A CA 1
ATOM 1003 C C . LEU A 1 129 ? 11.584 -0.440 -16.195 1.00 98.00 129 LEU A C 1
ATOM 1005 O O . LEU A 1 129 ? 11.836 0.325 -15.265 1.00 98.00 129 LEU A O 1
ATOM 1009 N N . ALA A 1 130 ? 11.803 -1.758 -16.105 1.00 97.31 130 ALA A N 1
ATOM 1010 C CA . ALA A 1 130 ? 12.339 -2.397 -14.898 1.00 97.31 130 ALA A CA 1
ATOM 1011 C C . ALA A 1 130 ? 13.671 -1.763 -14.457 1.00 97.31 130 ALA A C 1
ATOM 1013 O O . ALA A 1 130 ? 13.829 -1.349 -13.306 1.00 97.31 130 ALA A O 1
ATOM 1014 N N . LYS A 1 131 ? 14.605 -1.597 -15.403 1.00 97.62 131 LYS A N 1
ATOM 1015 C CA . LYS A 1 131 ? 15.913 -0.967 -15.165 1.00 97.62 131 LYS A CA 1
ATOM 1016 C C . LYS A 1 131 ? 15.780 0.507 -14.778 1.00 97.62 131 LYS A C 1
ATOM 1018 O O . LYS A 1 131 ? 16.521 0.987 -13.927 1.00 97.62 131 LYS A O 1
ATOM 1023 N N . LYS A 1 132 ? 14.833 1.229 -15.381 1.00 98.00 132 LYS A N 1
ATOM 1024 C CA . LYS A 1 132 ? 14.541 2.633 -15.056 1.00 98.00 132 LYS A CA 1
ATOM 1025 C C . LYS A 1 132 ? 13.992 2.794 -13.634 1.00 98.00 132 LYS A C 1
ATOM 1027 O O . LYS A 1 132 ? 14.305 3.780 -12.977 1.00 98.00 132 LYS A O 1
ATOM 1032 N N . MET A 1 133 ? 13.193 1.841 -13.154 1.00 97.56 133 MET A N 1
ATOM 1033 C CA . MET A 1 133 ? 12.609 1.865 -11.807 1.00 97.56 133 MET A CA 1
ATOM 1034 C C . MET A 1 133 ? 13.569 1.392 -10.710 1.00 97.56 133 MET A C 1
ATOM 1036 O O . MET A 1 133 ? 13.394 1.770 -9.550 1.00 97.56 133 MET A O 1
ATOM 1040 N N . GLN A 1 134 ? 14.572 0.583 -11.059 1.00 97.75 134 GLN A N 1
ATOM 1041 C CA . GLN A 1 134 ? 15.491 -0.041 -10.107 1.00 97.75 134 GLN A CA 1
ATOM 1042 C C . GLN A 1 134 ? 16.126 0.947 -9.104 1.00 97.75 134 GLN A C 1
ATOM 1044 O O . GLN A 1 134 ? 16.001 0.681 -7.908 1.00 97.75 134 GLN A O 1
ATOM 1049 N N . PRO A 1 135 ? 16.696 2.107 -9.503 1.00 98.00 135 PRO A N 1
ATOM 1050 C CA . PRO A 1 135 ? 17.319 3.026 -8.543 1.00 98.00 135 PRO A CA 1
ATOM 1051 C C . PRO A 1 135 ? 16.350 3.538 -7.468 1.00 98.00 135 PRO A C 1
ATOM 1053 O O . PRO A 1 135 ? 16.706 3.634 -6.293 1.00 98.00 135 PRO A O 1
ATOM 1056 N N . ARG A 1 136 ? 15.098 3.828 -7.853 1.00 97.50 136 ARG A N 1
ATOM 1057 C CA . ARG A 1 136 ? 14.050 4.245 -6.910 1.00 97.50 136 ARG A CA 1
ATOM 1058 C C . ARG A 1 136 ? 13.725 3.124 -5.928 1.00 97.50 136 ARG A C 1
ATOM 1060 O O . ARG A 1 136 ? 13.646 3.363 -4.727 1.00 97.50 136 ARG A O 1
ATOM 1067 N N . ILE A 1 137 ? 13.541 1.904 -6.429 1.00 98.38 137 ILE A N 1
ATOM 1068 C CA . ILE A 1 137 ? 13.186 0.744 -5.602 1.00 98.38 137 ILE A CA 1
ATOM 1069 C C . ILE A 1 137 ? 14.296 0.433 -4.601 1.00 98.38 137 ILE A C 1
ATOM 1071 O O . ILE A 1 137 ? 14.003 0.237 -3.427 1.00 98.38 137 ILE A O 1
ATOM 1075 N N . GLU A 1 138 ? 15.558 0.447 -5.028 1.00 98.31 138 GLU A N 1
ATOM 1076 C CA . GLU A 1 138 ? 16.708 0.216 -4.148 1.00 98.31 138 GLU A CA 1
ATOM 1077 C C . GLU A 1 138 ? 16.799 1.275 -3.043 1.00 98.31 138 GLU A C 1
ATOM 1079 O O . GLU A 1 138 ? 17.021 0.937 -1.878 1.00 98.31 138 GLU A O 1
ATOM 1084 N N . ARG A 1 139 ? 16.549 2.549 -3.374 1.00 98.38 139 ARG A N 1
ATOM 1085 C CA . ARG A 1 139 ? 16.550 3.635 -2.387 1.00 98.38 139 ARG A CA 1
ATOM 1086 C C . ARG A 1 139 ? 15.416 3.495 -1.372 1.00 98.38 139 ARG A C 1
ATOM 1088 O O . ARG A 1 139 ? 15.664 3.605 -0.173 1.00 98.38 139 ARG A O 1
ATOM 1095 N N . ILE A 1 140 ? 14.194 3.199 -1.820 1.00 98.56 140 ILE A N 1
ATOM 1096 C CA . ILE A 1 140 ? 13.058 2.961 -0.915 1.00 98.56 140 ILE A CA 1
ATOM 1097 C C . ILE A 1 140 ? 13.303 1.705 -0.066 1.00 98.56 140 ILE A C 1
ATOM 1099 O O . ILE A 1 140 ? 13.037 1.725 1.134 1.00 98.56 140 ILE A O 1
ATOM 1103 N N . ALA A 1 141 ? 13.860 0.636 -0.642 1.00 98.75 141 ALA A N 1
ATOM 1104 C CA . ALA A 1 141 ? 14.195 -0.588 0.084 1.00 98.75 141 ALA A CA 1
ATOM 1105 C C . ALA A 1 141 ? 15.221 -0.337 1.198 1.00 98.75 141 ALA A C 1
ATOM 1107 O O . ALA A 1 141 ? 15.068 -0.867 2.298 1.00 98.75 141 ALA A O 1
ATOM 1108 N N . ALA A 1 142 ? 16.237 0.494 0.944 1.00 98.50 142 ALA A N 1
ATOM 1109 C CA . ALA A 1 142 ? 17.216 0.888 1.954 1.00 98.50 142 ALA A CA 1
ATOM 1110 C C . ALA A 1 142 ? 16.561 1.646 3.121 1.00 98.50 142 ALA A C 1
ATOM 1112 O O . ALA A 1 142 ? 16.775 1.283 4.275 1.00 98.50 142 ALA A O 1
ATOM 1113 N N . ARG A 1 143 ? 15.684 2.619 2.834 1.00 98.38 143 ARG A N 1
ATOM 1114 C CA . ARG A 1 143 ? 14.928 3.348 3.873 1.00 98.38 143 ARG A CA 1
ATOM 1115 C C . ARG A 1 143 ? 13.984 2.421 4.644 1.00 98.38 143 ARG A C 1
ATOM 1117 O O . ARG A 1 143 ? 13.914 2.478 5.867 1.00 98.38 143 ARG A O 1
ATOM 1124 N N . CYS A 1 144 ? 13.303 1.505 3.953 1.00 98.75 144 CYS A N 1
ATOM 1125 C CA . CYS A 1 144 ? 12.455 0.502 4.600 1.00 98.75 144 CYS A CA 1
ATOM 1126 C C . CYS A 1 144 ? 13.263 -0.410 5.529 1.00 98.75 144 CYS A C 1
ATOM 1128 O O . CYS A 1 144 ? 12.790 -0.743 6.613 1.00 98.75 144 CYS A O 1
ATOM 1130 N N . LYS A 1 145 ? 14.493 -0.774 5.148 1.00 98.62 145 LYS A N 1
ATOM 1131 C CA . LYS A 1 145 ? 15.389 -1.587 5.979 1.00 98.62 145 LYS A CA 1
ATOM 1132 C C . LYS A 1 145 ? 15.705 -0.902 7.307 1.00 98.62 145 LYS A C 1
ATOM 1134 O O . LYS A 1 145 ? 15.675 -1.562 8.340 1.00 98.62 145 LYS A O 1
ATOM 1139 N N . GLU A 1 146 ? 15.985 0.399 7.281 1.00 98.00 146 GLU A N 1
ATOM 1140 C CA . GLU A 1 146 ? 16.270 1.198 8.483 1.00 98.00 146 GLU A CA 1
ATOM 1141 C C . GLU A 1 146 ? 15.065 1.263 9.433 1.00 98.00 146 GLU A C 1
ATOM 1143 O O . GLU A 1 146 ? 15.233 1.215 10.650 1.00 98.00 146 GLU A O 1
ATOM 1148 N N . LEU A 1 147 ? 13.849 1.309 8.882 1.00 98.31 147 LEU A N 1
ATOM 1149 C CA . LEU A 1 147 ? 12.594 1.403 9.639 1.00 98.31 147 LEU A CA 1
ATOM 1150 C C . LEU A 1 147 ? 12.004 0.042 10.049 1.00 98.31 147 LEU A C 1
ATOM 1152 O O . LEU A 1 147 ? 11.038 -0.011 10.809 1.00 98.31 147 LEU A O 1
ATOM 1156 N N . GLY A 1 148 ? 12.531 -1.070 9.528 1.00 98.56 148 GLY A N 1
ATOM 1157 C CA . GLY A 1 148 ? 11.910 -2.392 9.678 1.00 98.56 148 GLY A CA 1
ATOM 1158 C C . GLY A 1 148 ? 10.590 -2.538 8.904 1.00 98.56 148 GLY A C 1
ATOM 1159 O O . GLY A 1 148 ? 9.695 -3.273 9.322 1.00 98.56 148 GLY A O 1
ATOM 1160 N N . TRP A 1 149 ? 10.449 -1.806 7.801 1.00 98.81 149 TRP A N 1
ATOM 1161 C CA . TRP A 1 149 ? 9.312 -1.853 6.882 1.00 98.81 149 TRP A CA 1
ATOM 1162 C C . TRP A 1 149 ? 9.564 -2.826 5.715 1.00 98.81 149 TRP A C 1
ATOM 1164 O O . TRP A 1 149 ? 10.671 -3.333 5.533 1.00 98.81 149 TRP A O 1
ATOM 1174 N N . HIS A 1 150 ? 8.534 -3.072 4.902 1.00 98.81 150 HIS A N 1
ATOM 1175 C CA . HIS A 1 150 ? 8.593 -3.905 3.692 1.00 98.81 150 HIS A CA 1
ATOM 1176 C C . HIS A 1 150 ? 8.134 -3.145 2.436 1.00 98.81 150 HIS A C 1
ATOM 1178 O O . HIS A 1 150 ? 7.642 -2.019 2.523 1.00 98.81 150 HIS A O 1
ATOM 1184 N N . LEU A 1 151 ? 8.279 -3.765 1.264 1.00 98.81 151 LEU A N 1
ATOM 1185 C CA . LEU A 1 151 ? 7.727 -3.245 0.007 1.00 98.81 151 LEU A CA 1
ATOM 1186 C C . LEU A 1 151 ? 6.452 -3.993 -0.404 1.00 98.81 151 LEU A C 1
ATOM 1188 O O . LEU A 1 151 ? 6.390 -5.208 -0.272 1.00 98.81 151 LEU A O 1
ATOM 1192 N N . ASP A 1 152 ? 5.469 -3.292 -0.965 1.00 98.69 152 ASP A N 1
ATOM 1193 C CA . ASP A 1 152 ? 4.321 -3.896 -1.659 1.00 98.69 152 ASP A CA 1
ATOM 1194 C C . ASP A 1 152 ? 4.406 -3.590 -3.154 1.00 98.69 152 ASP A C 1
ATOM 1196 O O . ASP A 1 152 ? 4.492 -2.426 -3.539 1.00 98.69 152 ASP A O 1
ATOM 1200 N N . PHE A 1 153 ? 4.382 -4.601 -4.017 1.00 98.19 153 PHE A N 1
ATOM 1201 C CA . PHE A 1 153 ? 4.464 -4.404 -5.464 1.00 98.19 153 PHE A CA 1
ATOM 1202 C C . PHE A 1 153 ? 3.099 -4.563 -6.128 1.00 98.19 153 PHE A C 1
ATOM 1204 O O . PHE A 1 153 ? 2.477 -5.621 -6.053 1.00 98.19 153 PHE A O 1
ATOM 1211 N N . LEU A 1 154 ? 2.677 -3.533 -6.863 1.00 97.19 154 LEU A N 1
ATOM 1212 C CA . LEU A 1 154 ? 1.614 -3.619 -7.862 1.00 97.19 154 LEU A CA 1
ATOM 1213 C C . LEU A 1 154 ? 2.194 -3.197 -9.207 1.00 97.19 154 LEU A C 1
ATOM 1215 O O . LEU A 1 154 ? 2.473 -2.019 -9.406 1.00 97.19 154 LEU A O 1
ATOM 1219 N N . LEU A 1 155 ? 2.355 -4.147 -10.121 1.00 96.94 155 LEU A N 1
ATO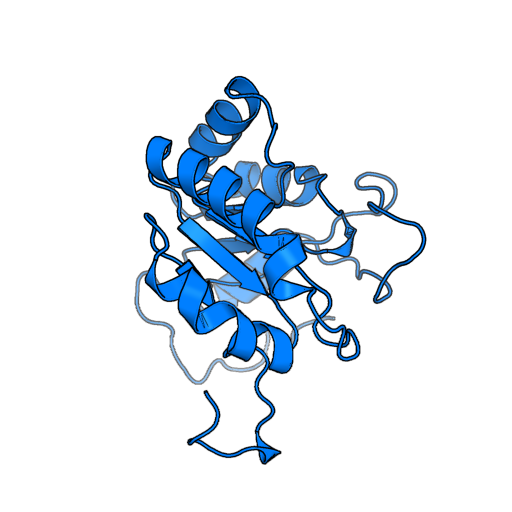M 1220 C CA . LEU A 1 155 ? 2.955 -3.955 -11.441 1.00 96.94 155 LEU A CA 1
ATOM 1221 C C . LEU A 1 155 ? 2.098 -4.695 -12.485 1.00 96.94 155 LEU A C 1
ATOM 1223 O O . LEU A 1 155 ? 1.367 -5.612 -12.107 1.00 96.94 155 LEU A O 1
ATOM 1227 N N . PRO A 1 156 ? 2.156 -4.352 -13.783 1.00 95.50 156 PRO A N 1
ATOM 1228 C CA . PRO A 1 156 ? 1.639 -5.246 -14.820 1.00 95.50 156 PRO A CA 1
ATOM 1229 C C . PRO A 1 156 ? 2.444 -6.560 -14.829 1.00 95.50 156 PRO A C 1
ATOM 1231 O O . PRO A 1 156 ? 3.644 -6.544 -14.556 1.00 95.50 156 PRO A O 1
ATOM 1234 N N . GLY A 1 157 ? 1.817 -7.691 -15.177 1.00 94.69 157 GLY A N 1
ATOM 1235 C CA . GLY A 1 157 ? 2.438 -9.026 -15.053 1.00 94.69 157 GLY A CA 1
ATOM 1236 C C . GLY A 1 157 ? 3.770 -9.197 -15.800 1.00 94.69 157 GLY A C 1
ATOM 1237 O O . GLY A 1 157 ? 4.705 -9.820 -15.294 1.00 94.69 157 GLY A O 1
ATOM 1238 N N . TRP A 1 158 ? 3.917 -8.553 -16.963 1.00 94.56 158 TRP A N 1
ATOM 1239 C CA . TRP A 1 158 ? 5.186 -8.547 -17.700 1.00 94.56 158 TRP A CA 1
ATOM 1240 C C . TRP A 1 158 ? 6.312 -7.868 -16.904 1.00 94.56 158 TRP A C 1
ATOM 1242 O O . TRP A 1 158 ? 7.441 -8.353 -16.892 1.00 94.56 158 TRP A O 1
ATOM 1252 N N . LEU A 1 159 ? 6.003 -6.777 -16.197 1.00 96.94 159 LEU A N 1
ATOM 1253 C CA . LEU A 1 159 ? 6.982 -6.042 -15.404 1.00 96.94 159 LEU A CA 1
ATOM 1254 C C . LEU A 1 159 ? 7.283 -6.800 -14.116 1.00 96.94 159 LEU A C 1
ATOM 1256 O O . LEU A 1 159 ? 8.445 -6.892 -13.741 1.00 96.94 159 LEU A O 1
ATOM 1260 N N . THR A 1 160 ? 6.270 -7.406 -13.485 1.00 95.81 160 THR A N 1
ATOM 1261 C CA . THR A 1 160 ? 6.473 -8.347 -12.374 1.00 95.81 160 THR A CA 1
ATOM 1262 C C . THR A 1 160 ? 7.536 -9.382 -12.736 1.00 95.81 160 THR A C 1
ATOM 1264 O O . THR A 1 160 ? 8.523 -9.512 -12.016 1.00 95.81 160 THR A O 1
ATOM 1267 N N . THR A 1 161 ? 7.383 -10.041 -13.889 1.00 93.88 161 THR A N 1
ATOM 1268 C CA . THR A 1 161 ? 8.330 -11.051 -14.383 1.00 93.88 161 THR A CA 1
ATOM 1269 C C . THR A 1 161 ? 9.742 -10.483 -14.558 1.00 93.88 161 THR A C 1
ATOM 1271 O O . THR A 1 161 ? 10.709 -11.065 -14.064 1.00 93.88 161 THR A O 1
ATOM 1274 N N . GLU A 1 162 ? 9.880 -9.326 -15.214 1.00 95.94 162 GLU A N 1
ATOM 1275 C CA . GLU A 1 162 ? 11.182 -8.671 -15.414 1.00 95.94 162 GLU A CA 1
ATOM 1276 C C . GLU A 1 162 ? 11.847 -8.223 -14.099 1.00 95.94 162 GLU A C 1
ATOM 1278 O O . GLU A 1 162 ? 13.075 -8.156 -14.025 1.00 95.94 162 GLU A O 1
ATOM 1283 N N . MET A 1 163 ? 11.068 -7.928 -13.051 1.00 96.56 163 MET A N 1
ATOM 1284 C CA . MET A 1 163 ? 11.583 -7.464 -11.758 1.00 96.56 163 MET A CA 1
ATOM 1285 C C . MET A 1 163 ? 11.972 -8.590 -10.791 1.00 96.56 163 MET A C 1
ATOM 1287 O O . MET A 1 163 ? 12.668 -8.305 -9.814 1.00 96.56 163 MET A O 1
ATOM 1291 N N . ILE A 1 164 ? 11.613 -9.854 -11.052 1.00 94.94 164 ILE A N 1
ATOM 1292 C CA . ILE A 1 164 ? 11.955 -10.999 -10.182 1.00 94.94 164 ILE A CA 1
ATOM 1293 C C . ILE A 1 164 ? 13.452 -11.041 -9.802 1.00 94.94 164 ILE A C 1
ATOM 1295 O O . ILE A 1 164 ? 13.750 -11.241 -8.620 1.00 94.94 164 ILE A O 1
ATOM 1299 N N . PRO A 1 165 ? 14.421 -10.848 -10.726 1.00 96.06 165 PRO A N 1
ATOM 1300 C CA . PRO A 1 165 ? 15.839 -10.829 -10.366 1.00 96.06 165 PRO A CA 1
ATOM 1301 C C . PRO A 1 165 ? 16.192 -9.752 -9.332 1.00 96.06 165 PRO A C 1
ATOM 1303 O O . PRO A 1 165 ? 16.920 -10.052 -8.392 1.00 96.06 165 PRO A O 1
ATOM 1306 N N . LEU A 1 166 ? 15.642 -8.537 -9.460 1.00 96.62 166 LEU A N 1
ATOM 1307 C CA . LEU A 1 166 ? 15.838 -7.462 -8.480 1.00 96.62 166 LEU A CA 1
ATOM 1308 C C . LEU A 1 166 ? 15.155 -7.792 -7.148 1.00 96.62 166 LEU A C 1
ATOM 1310 O O . LEU A 1 166 ? 15.731 -7.579 -6.085 1.00 96.62 166 LEU A O 1
ATOM 1314 N N . MET A 1 167 ? 13.936 -8.334 -7.189 1.00 96.81 167 MET A N 1
ATOM 1315 C CA . MET A 1 167 ? 13.185 -8.694 -5.983 1.00 96.81 167 MET A CA 1
ATOM 1316 C C . MET A 1 167 ? 13.947 -9.705 -5.115 1.00 96.81 167 MET A C 1
ATOM 1318 O O . MET A 1 167 ? 13.969 -9.579 -3.893 1.00 96.81 167 MET A O 1
ATOM 1322 N N . LYS A 1 168 ? 14.653 -10.659 -5.737 1.00 96.81 168 LYS A N 1
ATOM 1323 C CA . LYS A 1 168 ? 15.510 -11.639 -5.043 1.00 96.81 168 LYS A CA 1
ATOM 1324 C C . LYS A 1 168 ? 16.710 -11.017 -4.322 1.00 96.81 168 LYS A C 1
ATOM 1326 O O . LYS A 1 168 ? 17.267 -11.662 -3.438 1.00 96.81 168 LYS A O 1
ATOM 1331 N N . THR A 1 169 ? 17.122 -9.803 -4.690 1.00 97.50 169 THR A N 1
ATOM 1332 C CA . THR A 1 169 ? 18.259 -9.102 -4.072 1.00 97.50 169 THR A CA 1
ATOM 1333 C C . THR A 1 169 ? 17.834 -8.048 -3.051 1.00 97.50 169 THR A C 1
ATOM 1335 O O . THR A 1 169 ? 18.698 -7.390 -2.470 1.00 97.50 169 THR A O 1
ATOM 1338 N N . LEU A 1 170 ? 16.529 -7.844 -2.835 1.00 98.31 170 LEU A N 1
ATOM 1339 C CA . LEU A 1 170 ? 16.043 -6.820 -1.913 1.00 98.31 170 LEU A CA 1
ATOM 1340 C C . LEU A 1 170 ? 16.489 -7.110 -0.470 1.00 98.31 170 LEU A C 1
ATOM 1342 O O . LEU A 1 170 ? 16.409 -8.248 -0.008 1.00 98.31 170 LEU A O 1
ATOM 1346 N N . PRO A 1 171 ? 16.907 -6.080 0.289 1.00 98.06 171 PRO A N 1
ATOM 1347 C CA . PRO A 1 171 ? 17.336 -6.243 1.675 1.00 98.06 171 PRO A CA 1
ATOM 1348 C C . PRO A 1 171 ? 16.170 -6.294 2.678 1.00 98.06 171 PRO A C 1
ATOM 1350 O O . PRO A 1 171 ? 16.413 -6.306 3.885 1.00 98.06 171 PRO A O 1
ATOM 1353 N N . VAL A 1 172 ? 14.925 -6.265 2.195 1.00 98.69 172 VAL A N 1
ATOM 1354 C CA . VAL A 1 172 ? 13.689 -6.239 2.986 1.00 98.69 172 VAL A CA 1
ATOM 1355 C C . VAL A 1 172 ? 12.687 -7.255 2.436 1.00 98.69 172 VAL A C 1
ATOM 1357 O O . VAL A 1 172 ? 12.749 -7.580 1.248 1.00 98.69 172 VAL A O 1
ATOM 1360 N N . PRO A 1 173 ? 11.737 -7.735 3.259 1.00 98.56 173 PRO A N 1
ATOM 1361 C CA . PRO A 1 173 ? 10.600 -8.497 2.762 1.00 98.56 173 PRO A CA 1
ATOM 1362 C C . PRO A 1 173 ? 9.792 -7.699 1.735 1.00 98.56 173 PRO A C 1
ATOM 1364 O O . PRO A 1 173 ? 9.827 -6.464 1.709 1.00 98.56 173 PRO A O 1
ATOM 1367 N N . PHE A 1 174 ? 9.008 -8.409 0.930 1.00 98.38 174 PHE A N 1
ATOM 1368 C CA . PHE A 1 174 ? 8.048 -7.785 0.034 1.00 98.38 174 PHE A CA 1
ATOM 1369 C C . PHE A 1 174 ? 6.780 -8.627 -0.133 1.00 98.38 174 PHE A C 1
ATOM 1371 O O . PHE A 1 174 ? 6.798 -9.843 0.067 1.00 98.38 174 PHE A O 1
ATOM 1378 N N . SER A 1 175 ? 5.688 -7.970 -0.514 1.00 97.62 175 SER A N 1
ATOM 1379 C CA . SER A 1 175 ? 4.443 -8.584 -0.978 1.00 97.62 175 SER A CA 1
ATOM 1380 C C . SER A 1 175 ? 4.228 -8.316 -2.465 1.00 97.62 175 SER A C 1
ATOM 1382 O O . SER A 1 175 ? 4.663 -7.299 -3.006 1.00 97.62 175 SER A O 1
ATOM 1384 N N . MET A 1 176 ? 3.529 -9.240 -3.123 1.00 95.94 176 MET A N 1
ATOM 1385 C CA . MET A 1 176 ? 3.060 -9.089 -4.498 1.00 95.94 176 MET A CA 1
ATOM 1386 C C . MET A 1 176 ? 1.542 -8.938 -4.483 1.00 95.94 176 MET A C 1
ATOM 1388 O O . MET A 1 176 ? 0.822 -9.882 -4.146 1.00 95.94 176 MET A O 1
ATOM 1392 N N . ALA A 1 177 ? 1.043 -7.760 -4.851 1.00 95.56 177 ALA A N 1
ATOM 1393 C CA . ALA A 1 177 ? -0.388 -7.522 -4.941 1.00 95.56 177 ALA A CA 1
ATOM 1394 C C . ALA A 1 177 ? -1.002 -8.378 -6.060 1.00 95.56 177 ALA A C 1
ATOM 1396 O O . ALA A 1 177 ? -0.420 -8.544 -7.133 1.00 95.56 177 ALA A O 1
ATOM 1397 N N . HIS A 1 178 ? -2.196 -8.914 -5.796 1.00 94.56 178 HIS A N 1
ATOM 1398 C CA . HIS A 1 178 ? -3.038 -9.606 -6.779 1.00 94.56 178 HIS A CA 1
ATOM 1399 C C . HIS A 1 178 ? -2.298 -10.681 -7.597 1.00 94.56 178 HIS A C 1
ATOM 1401 O O . HIS A 1 178 ? -2.432 -10.742 -8.819 1.00 94.56 178 HIS A O 1
ATOM 1407 N N . MET A 1 179 ? -1.497 -11.520 -6.924 1.00 92.00 179 MET A N 1
ATOM 1408 C CA . MET A 1 179 ? -0.766 -12.633 -7.555 1.00 92.00 179 MET A CA 1
ATOM 1409 C C . MET A 1 179 ? 0.178 -12.165 -8.681 1.00 92.00 179 MET A C 1
ATOM 1411 O O . MET A 1 179 ? 0.341 -12.841 -9.692 1.00 92.00 179 MET A O 1
ATOM 1415 N N . GLY A 1 180 ? 0.760 -10.969 -8.534 1.00 93.19 180 GLY A N 1
ATOM 1416 C CA . GLY A 1 180 ? 1.701 -10.408 -9.505 1.00 93.19 180 GLY A CA 1
ATOM 1417 C C . GLY A 1 180 ? 1.057 -9.880 -10.787 1.00 93.19 180 GLY A C 1
ATOM 1418 O O . GLY A 1 180 ? 1.786 -9.516 -11.706 1.00 93.19 180 GLY A O 1
ATOM 1419 N N . MET A 1 181 ? -0.281 -9.811 -10.848 1.00 93.62 181 MET A N 1
ATOM 1420 C CA . MET A 1 181 ? -1.049 -9.463 -12.052 1.00 93.62 181 MET A CA 1
ATOM 1421 C C . MET A 1 181 ? -0.795 -10.405 -13.243 1.00 93.62 181 MET A C 1
ATOM 1423 O O . MET A 1 181 ? -0.980 -10.010 -14.397 1.00 93.62 181 MET A O 1
ATOM 1427 N N . ASN A 1 182 ? -0.398 -11.650 -12.972 1.00 89.69 182 ASN A N 1
ATOM 1428 C CA . ASN A 1 182 ? -0.340 -12.705 -13.980 1.00 89.69 182 ASN A CA 1
ATOM 1429 C C . ASN A 1 182 ? -1.759 -13.074 -14.434 1.00 89.69 182 ASN A C 1
ATOM 1431 O O . ASN A 1 182 ? -2.690 -13.147 -13.625 1.00 89.69 182 ASN A O 1
ATOM 1435 N N . LEU A 1 183 ? -1.950 -13.293 -15.736 1.00 87.50 183 LEU A N 1
ATOM 1436 C CA . LEU A 1 183 ? -3.269 -13.618 -16.267 1.00 87.50 183 LEU A CA 1
ATOM 1437 C C . LEU A 1 183 ? -3.527 -15.115 -16.112 1.00 87.50 183 LEU A C 1
ATOM 1439 O O . LEU A 1 183 ? -2.705 -15.939 -16.491 1.00 87.50 183 LEU A O 1
ATOM 1443 N N . ALA A 1 184 ? -4.721 -15.482 -15.644 1.00 87.81 184 ALA A N 1
ATOM 1444 C CA . ALA A 1 184 ? -5.089 -16.889 -15.449 1.00 87.81 184 ALA A CA 1
ATOM 1445 C C . ALA A 1 184 ? -4.946 -17.747 -16.725 1.00 87.81 184 ALA A C 1
ATOM 1447 O O . ALA A 1 184 ? -4.662 -18.939 -16.641 1.00 87.81 184 ALA A O 1
ATOM 1448 N N . LYS A 1 185 ? -5.113 -17.140 -17.910 1.00 89.62 185 LYS A N 1
ATOM 1449 C CA . LYS A 1 185 ? -4.936 -17.811 -19.209 1.00 89.62 185 LYS A CA 1
ATOM 1450 C C . LYS A 1 185 ? -3.496 -18.275 -19.478 1.00 89.62 185 LYS A C 1
ATOM 1452 O O . LYS A 1 185 ? -3.312 -19.114 -20.351 1.00 89.62 185 LYS A O 1
ATOM 1457 N N . ASP A 1 186 ? -2.513 -17.734 -18.759 1.00 86.62 186 ASP A N 1
ATOM 1458 C CA . ASP A 1 186 ? -1.094 -18.057 -18.940 1.00 86.62 186 ASP A CA 1
ATOM 1459 C C . ASP A 1 186 ? -0.685 -19.307 -18.128 1.00 86.62 186 ASP A C 1
ATOM 1461 O O . ASP A 1 186 ? 0.407 -19.836 -18.310 1.00 86.62 186 ASP A O 1
ATOM 1465 N N . GLY A 1 187 ? -1.596 -19.842 -17.303 1.00 87.81 187 GLY A N 1
ATOM 1466 C CA . GLY A 1 187 ? -1.423 -21.108 -16.592 1.00 87.81 187 GLY A CA 1
ATOM 1467 C C . GLY A 1 187 ? -0.598 -21.011 -15.299 1.00 87.81 187 GLY A C 1
ATOM 1468 O O . GLY A 1 187 ? -0.092 -19.947 -14.950 1.00 87.81 187 GLY A O 1
ATOM 1469 N N . PRO A 1 188 ? -0.486 -22.124 -14.549 1.00 87.94 188 PRO A N 1
ATOM 1470 C CA . PRO A 1 188 ? 0.194 -22.161 -13.249 1.00 87.94 188 PRO A CA 1
ATOM 1471 C C . PRO A 1 188 ? 1.724 -22.081 -13.344 1.00 87.94 188 PRO A C 1
ATOM 1473 O O . PRO A 1 188 ? 2.368 -21.827 -12.332 1.00 87.94 188 PRO A O 1
ATOM 1476 N N . ASP A 1 189 ? 2.289 -22.298 -14.534 1.00 87.06 189 ASP A N 1
ATOM 1477 C CA . ASP A 1 189 ? 3.731 -22.210 -14.793 1.00 87.06 189 ASP A CA 1
ATOM 1478 C C . ASP A 1 189 ? 4.179 -20.781 -15.152 1.00 87.06 189 ASP A C 1
ATOM 1480 O O . ASP A 1 189 ? 5.361 -20.549 -15.424 1.00 87.06 189 ASP A O 1
ATOM 1484 N 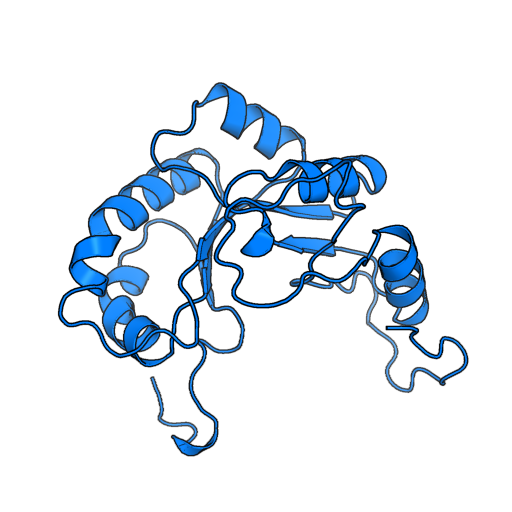N . ALA A 1 190 ? 3.243 -19.823 -15.182 1.00 80.50 190 ALA A N 1
ATOM 1485 C CA . ALA A 1 190 ? 3.577 -18.411 -15.288 1.00 80.50 190 ALA A CA 1
ATOM 1486 C C . ALA A 1 190 ? 4.461 -17.988 -14.088 1.00 80.50 190 ALA A C 1
ATOM 1488 O O . ALA A 1 190 ? 4.236 -18.487 -12.983 1.00 80.50 190 ALA A O 1
ATOM 1489 N N . PRO A 1 191 ? 5.462 -17.108 -14.297 1.00 68.69 191 PRO A N 1
ATOM 1490 C CA . PRO A 1 191 ? 6.458 -16.742 -13.284 1.00 68.69 191 PRO A CA 1
ATOM 1491 C C . PRO A 1 191 ? 5.901 -16.270 -11.938 1.00 68.69 191 PRO A C 1
ATOM 1493 O O . PRO A 1 191 ? 4.853 -15.582 -11.928 1.00 68.69 191 PRO A O 1
#